Protein AF-A0A7V4PPT9-F1 (afdb_monomer_lite)

pLDDT: mean 89.66, std 8.61, range [50.47, 98.12]

Sequence (224 aa):
EPVERHFTTVAKREGLPIGKPPEYDHSNYLHQVPGGMISNLAHQLRLVGMADKLPATLEECARVRAEWGYPIMVTPLSQYVGSQAAINVIVGERYKEVTDQTIQYALGLWGKEGGELMDPDIKDKILSRPRAREWAAWRPPNPSVQEVRRKYGGAGVSDEEVVLRAFAGEESVKAMFAAGPPREYLTAKRPLVWLLAELAKKKECTQIYVRKPGFSLTLEKRNS

Radius of gyration: 26.79 Å; chains: 1; bounding box: 53×36×76 Å

Foldseek 3Di:
DVVLQQVVVVCVVVVHDDDDPDDDDPCCVQLVQDPVRLVVLCVVCVVVVNNVCSVQLSNLLSVLCVQQLNDDCDPPVVVQSSVQSSVCSVVVHRLPDHDPVRLCQLLQVVHVVSNVSHNPVVSCSSCVDPSSVVSNPDDDDDDDPVVLCVVQHDVPRDPVSSVCCVPVNPVVSVVVVVVPDDDDDPPPVNVPVVVVVVVVPPPPDQWDWDDDVVDIDIDGHDDD

Structure (mmCIF, N/CA/C/O backbone):
data_AF-A0A7V4PPT9-F1
#
_entry.id   AF-A0A7V4PPT9-F1
#
loop_
_atom_site.group_PDB
_atom_site.id
_atom_site.type_symbol
_atom_site.label_atom_id
_atom_site.label_alt_id
_atom_site.label_comp_id
_atom_site.label_asym_id
_atom_site.label_entity_id
_atom_site.label_seq_id
_atom_site.pdbx_PDB_ins_code
_atom_site.Cartn_x
_atom_site.Cartn_y
_atom_site.Cartn_z
_atom_site.occupancy
_atom_site.B_iso_or_equiv
_atom_site.auth_seq_id
_atom_site.auth_comp_id
_atom_site.auth_asym_id
_atom_site.auth_atom_id
_atom_site.pdbx_PDB_model_num
ATOM 1 N N . GLU A 1 1 ? 8.628 14.921 -29.293 1.00 63.09 1 GLU A N 1
ATOM 2 C CA . GLU A 1 1 ? 8.658 13.926 -30.394 1.00 63.09 1 GLU A CA 1
ATOM 3 C C . GLU A 1 1 ? 9.764 12.858 -30.312 1.00 63.09 1 GLU A C 1
ATOM 5 O O . GLU A 1 1 ? 9.420 11.683 -30.419 1.00 63.09 1 GLU A O 1
ATOM 10 N N . PRO A 1 2 ? 11.069 13.156 -30.111 1.00 78.00 2 PRO A N 1
ATOM 11 C CA . PRO A 1 2 ? 12.105 12.107 -30.168 1.00 78.00 2 PRO A CA 1
ATOM 12 C C . PRO A 1 2 ? 12.021 11.078 -29.026 1.00 78.00 2 PRO A C 1
ATOM 14 O O . PRO A 1 2 ? 12.268 9.891 -29.234 1.00 78.00 2 PRO A O 1
ATOM 17 N N . VAL A 1 3 ? 11.647 11.533 -27.825 1.00 84.44 3 VAL A N 1
ATOM 18 C CA . VAL A 1 3 ? 11.526 10.704 -26.612 1.00 84.44 3 VAL A CA 1
ATOM 19 C C . VAL A 1 3 ? 10.297 9.795 -26.678 1.00 84.44 3 VAL A C 1
ATOM 21 O O . VAL A 1 3 ? 10.394 8.597 -26.436 1.00 84.44 3 VAL A O 1
ATOM 24 N N . GLU A 1 4 ? 9.152 10.337 -27.090 1.00 86.62 4 GLU A N 1
ATOM 25 C CA . GLU A 1 4 ? 7.912 9.574 -27.295 1.00 86.62 4 GLU A CA 1
ATOM 26 C C . GLU A 1 4 ? 8.095 8.464 -28.339 1.00 86.62 4 GLU A C 1
ATOM 28 O O . GLU A 1 4 ? 7.749 7.307 -28.094 1.00 86.62 4 GLU A O 1
ATOM 33 N N . ARG A 1 5 ? 8.719 8.787 -29.482 1.00 85.44 5 ARG A N 1
ATOM 34 C CA . ARG A 1 5 ? 9.035 7.802 -30.525 1.00 85.44 5 ARG A CA 1
ATOM 35 C C . ARG A 1 5 ? 9.942 6.691 -29.995 1.00 85.44 5 ARG A C 1
ATOM 37 O O . ARG A 1 5 ? 9.730 5.521 -30.320 1.00 85.44 5 ARG A O 1
ATOM 44 N N . HIS A 1 6 ? 10.939 7.047 -29.184 1.00 84.62 6 HIS A N 1
ATOM 45 C CA . HIS A 1 6 ? 11.834 6.086 -28.547 1.00 84.62 6 HIS A CA 1
ATOM 46 C C . HIS A 1 6 ? 11.060 5.110 -27.650 1.00 84.62 6 HIS A C 1
ATOM 48 O O . HIS A 1 6 ? 11.085 3.908 -27.917 1.00 84.62 6 HIS A O 1
ATOM 54 N N . PHE A 1 7 ? 10.314 5.605 -26.658 1.00 87.19 7 PHE A N 1
ATOM 55 C CA . PHE A 1 7 ? 9.589 4.742 -25.718 1.00 87.19 7 PHE A CA 1
ATOM 56 C C . PHE A 1 7 ? 8.458 3.948 -26.378 1.00 87.19 7 PHE A C 1
ATOM 58 O O . PHE A 1 7 ? 8.267 2.783 -26.046 1.00 87.19 7 PHE A O 1
ATOM 65 N N . THR A 1 8 ?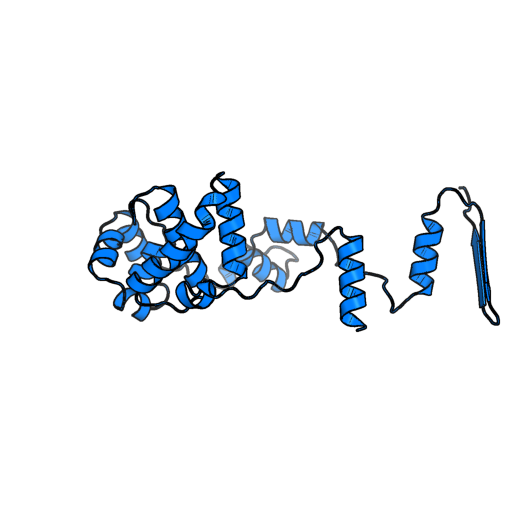 7.780 4.508 -27.384 1.00 89.06 8 THR A N 1
ATOM 66 C CA . THR A 1 8 ? 6.786 3.770 -28.184 1.00 89.06 8 THR A CA 1
ATOM 67 C C . THR A 1 8 ? 7.421 2.589 -28.918 1.00 89.06 8 THR A C 1
ATOM 69 O O . THR A 1 8 ? 6.837 1.509 -28.995 1.00 89.06 8 THR A O 1
ATOM 72 N N . THR A 1 9 ? 8.631 2.772 -29.455 1.00 86.06 9 THR A N 1
ATOM 73 C CA . THR A 1 9 ? 9.373 1.697 -30.132 1.00 86.06 9 THR A CA 1
ATOM 74 C C . THR A 1 9 ? 9.775 0.602 -29.146 1.00 86.06 9 THR A C 1
ATOM 76 O O . THR A 1 9 ? 9.623 -0.579 -29.453 1.00 86.06 9 THR A O 1
ATOM 79 N N . VAL A 1 10 ? 10.254 0.988 -27.958 1.00 87.50 10 VAL A N 1
ATOM 80 C CA . VAL A 1 10 ? 10.603 0.051 -26.880 1.00 87.50 10 VAL A CA 1
ATOM 81 C C . VAL A 1 10 ? 9.374 -0.746 -26.438 1.00 87.50 10 VAL A C 1
ATOM 83 O O . VAL A 1 10 ? 9.422 -1.971 -26.442 1.00 87.50 10 VAL A O 1
ATOM 86 N N . ALA A 1 11 ? 8.254 -0.076 -26.154 1.00 89.94 11 ALA A N 1
ATOM 87 C CA . ALA A 1 11 ? 7.027 -0.729 -25.705 1.00 89.94 11 ALA A CA 1
ATOM 88 C C . ALA A 1 11 ? 6.505 -1.754 -26.724 1.00 89.94 11 ALA A C 1
ATOM 90 O O . ALA A 1 11 ? 6.239 -2.895 -26.360 1.00 89.94 11 ALA A O 1
ATOM 91 N N . LYS A 1 12 ? 6.455 -1.397 -28.017 1.00 89.50 12 LYS A N 1
ATOM 92 C CA . LYS A 1 12 ? 6.051 -2.333 -29.084 1.00 89.50 12 LYS A CA 1
ATOM 93 C C . LYS A 1 12 ? 6.965 -3.553 -29.170 1.00 89.50 12 LYS A C 1
ATOM 95 O O . LYS A 1 12 ? 6.480 -4.661 -29.366 1.00 89.50 12 LYS A O 1
ATOM 100 N N . ARG A 1 13 ? 8.278 -3.350 -29.041 1.00 85.12 13 ARG A N 1
ATOM 101 C CA . ARG A 1 13 ? 9.270 -4.429 -29.120 1.00 85.12 13 ARG A CA 1
ATOM 102 C C . ARG A 1 13 ? 9.143 -5.415 -27.962 1.00 85.12 13 ARG A C 1
ATOM 104 O O . ARG A 1 13 ? 9.308 -6.609 -28.176 1.00 85.12 13 ARG A O 1
ATOM 111 N N . GLU A 1 14 ? 8.854 -4.912 -26.770 1.00 87.88 14 GLU A N 1
ATOM 112 C CA . GLU A 1 14 ? 8.705 -5.723 -25.559 1.00 87.88 14 GLU A CA 1
ATOM 113 C C . GLU A 1 14 ? 7.267 -6.239 -25.357 1.00 87.88 14 GLU A C 1
ATOM 115 O O . GLU A 1 14 ? 6.981 -6.874 -24.348 1.00 87.88 14 GLU A O 1
ATOM 120 N N . GLY A 1 15 ? 6.346 -5.970 -26.293 1.00 89.69 15 GLY A N 1
ATOM 121 C CA . GLY A 1 15 ? 4.938 -6.365 -26.165 1.00 89.69 15 GLY A CA 1
ATOM 122 C C . GLY A 1 15 ? 4.199 -5.659 -25.020 1.00 89.69 15 GLY A C 1
ATOM 123 O O . GLY A 1 15 ? 3.195 -6.168 -24.528 1.00 89.69 15 GLY A O 1
ATOM 124 N N . LEU A 1 16 ? 4.693 -4.500 -24.580 1.00 89.56 16 LEU A N 1
ATOM 125 C CA . LEU A 1 16 ? 4.108 -3.710 -23.501 1.00 89.56 16 LEU A CA 1
ATOM 126 C C . LEU A 1 16 ? 2.943 -2.846 -24.011 1.00 89.56 16 LEU A C 1
ATOM 128 O O . LEU A 1 16 ? 2.953 -2.405 -25.168 1.00 89.56 16 LEU A O 1
ATOM 132 N N . PRO A 1 17 ? 1.947 -2.552 -23.156 1.00 87.44 17 PRO A N 1
ATOM 133 C CA . PRO A 1 17 ? 0.840 -1.683 -23.529 1.00 87.44 17 PRO A CA 1
ATOM 134 C C . PRO A 1 17 ? 1.332 -0.269 -23.861 1.00 87.44 17 PRO A C 1
ATOM 136 O O . PRO A 1 17 ? 2.195 0.291 -23.184 1.00 87.44 17 PRO A O 1
ATOM 139 N N . ILE A 1 18 ? 0.742 0.334 -24.894 1.00 89.50 18 ILE A N 1
ATOM 140 C CA . ILE A 1 18 ? 0.940 1.754 -25.197 1.00 89.50 18 ILE A CA 1
ATOM 141 C C . ILE A 1 18 ? 0.048 2.567 -24.267 1.00 89.50 18 ILE A C 1
ATOM 143 O O . ILE A 1 18 ? -1.161 2.331 -24.208 1.00 89.50 18 ILE A O 1
ATOM 147 N N . GLY A 1 19 ? 0.654 3.516 -23.550 1.00 82.19 19 GLY A N 1
ATOM 148 C CA . GLY A 1 19 ? -0.067 4.416 -22.658 1.00 82.19 19 GLY A CA 1
ATOM 149 C C . GLY A 1 19 ? -1.178 5.146 -23.408 1.00 82.19 19 GLY A C 1
ATOM 150 O O . GLY A 1 19 ? -0.942 5.741 -24.459 1.00 82.19 19 GLY A O 1
ATOM 151 N N . LYS A 1 20 ? -2.392 5.086 -22.864 1.00 82.62 20 LYS A N 1
ATOM 152 C CA . LYS A 1 20 ? -3.533 5.878 -23.319 1.00 82.62 20 LYS A CA 1
ATOM 153 C C . LYS A 1 20 ? -3.859 6.885 -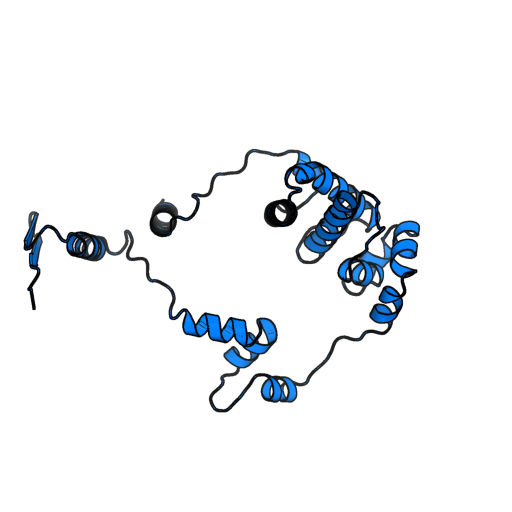22.221 1.00 82.62 20 LYS A C 1
A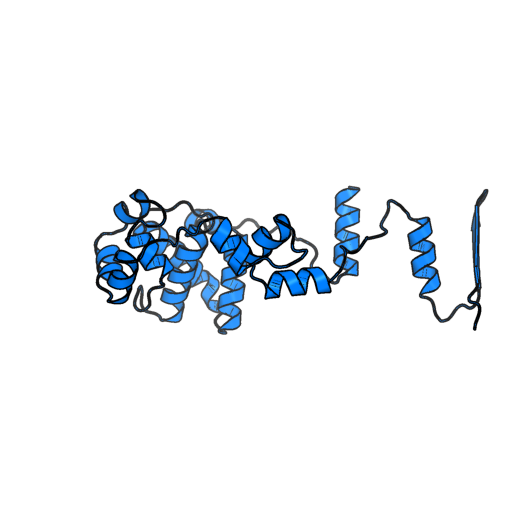TOM 155 O O . LYS A 1 20 ? -3.907 6.470 -21.061 1.00 82.62 20 LYS A O 1
ATOM 160 N N . PRO A 1 21 ? -4.064 8.172 -22.547 1.00 80.69 21 PRO A N 1
ATOM 161 C CA . PRO A 1 21 ? -4.603 9.114 -21.581 1.00 80.69 21 PRO A CA 1
ATOM 162 C C . PRO A 1 21 ? -5.916 8.555 -21.016 1.00 80.69 21 PRO A C 1
ATOM 164 O O . PRO A 1 21 ? -6.761 8.129 -21.809 1.00 80.69 21 PRO A O 1
ATOM 167 N N . PRO A 1 22 ? -6.080 8.487 -19.686 1.00 79.50 22 PRO A N 1
ATOM 168 C CA . PRO A 1 22 ? -7.360 8.112 -19.108 1.00 79.50 22 PRO A CA 1
ATOM 169 C C . PRO A 1 22 ? -8.408 9.174 -19.456 1.00 79.50 22 PRO A C 1
ATOM 171 O O . PRO A 1 22 ? -8.081 10.356 -19.597 1.00 79.50 22 PRO A O 1
ATOM 174 N N . GLU A 1 23 ? -9.663 8.753 -19.593 1.00 86.00 23 GLU A N 1
ATOM 175 C CA . GLU A 1 23 ? -10.777 9.696 -19.681 1.00 86.00 23 GLU A CA 1
ATOM 176 C C . GLU A 1 23 ? -10.912 10.475 -18.368 1.00 86.00 23 GLU A C 1
ATOM 178 O O . GLU A 1 23 ? -10.488 10.018 -17.302 1.00 86.00 23 GLU A O 1
ATOM 183 N N . TYR A 1 24 ? -11.477 11.680 -18.452 1.00 86.31 24 TYR A N 1
ATOM 184 C CA . TYR A 1 24 ? -11.773 12.457 -17.257 1.00 86.31 24 TYR A CA 1
ATOM 185 C C . TYR A 1 24 ? -12.797 11.710 -16.404 1.00 86.31 24 TYR A C 1
ATOM 187 O O . TYR A 1 24 ? -13.884 11.380 -16.873 1.00 86.31 24 TYR A O 1
ATOM 195 N N . ASP A 1 25 ? -12.452 11.498 -15.139 1.00 84.50 25 ASP A N 1
ATOM 196 C CA . ASP A 1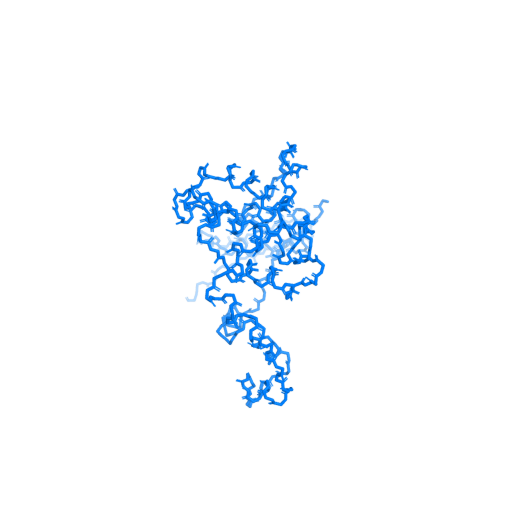 25 ? -13.311 10.828 -14.177 1.00 84.50 25 ASP A CA 1
ATOM 197 C C . ASP A 1 25 ? -13.519 11.722 -12.950 1.00 84.50 25 ASP A C 1
ATOM 199 O O . ASP A 1 25 ? -12.590 11.996 -12.180 1.00 84.50 25 ASP A O 1
ATOM 203 N N . HIS A 1 26 ? -14.761 12.183 -12.793 1.00 87.50 26 HIS A N 1
ATOM 204 C CA . HIS A 1 26 ? -15.195 13.036 -11.692 1.00 87.50 26 HIS A CA 1
ATOM 205 C C . HIS A 1 26 ? -15.159 12.311 -10.337 1.00 87.50 26 HIS A C 1
ATOM 207 O O . HIS A 1 26 ? -14.967 12.966 -9.308 1.00 87.50 26 HIS A O 1
ATOM 213 N N . SER A 1 27 ? -15.303 10.978 -10.287 1.00 84.56 27 SER A N 1
ATOM 214 C CA . SER A 1 27 ? -15.319 10.264 -9.002 1.00 84.56 27 SER A CA 1
ATOM 215 C C . SER A 1 27 ? -13.998 10.393 -8.248 1.00 84.56 27 SER A C 1
ATOM 217 O O . SER A 1 27 ? -13.996 10.329 -7.017 1.00 84.56 27 SER A O 1
ATOM 219 N N . ASN A 1 28 ? -12.900 10.697 -8.949 1.00 87.19 28 ASN A N 1
ATOM 220 C CA . ASN A 1 28 ? -11.599 10.975 -8.343 1.00 87.19 28 ASN A CA 1
ATOM 221 C C . ASN A 1 28 ? -11.648 12.078 -7.279 1.00 87.19 28 ASN A C 1
ATOM 223 O O . ASN A 1 28 ? -10.921 11.995 -6.290 1.00 87.19 28 ASN A O 1
ATOM 227 N N . TYR A 1 29 ? -12.517 13.083 -7.428 1.00 87.00 29 TYR A N 1
ATOM 228 C CA . TYR A 1 29 ? -12.668 14.149 -6.430 1.00 87.00 29 TYR A CA 1
ATOM 229 C C . TYR A 1 29 ? -13.434 13.699 -5.183 1.00 87.00 29 TYR A C 1
ATOM 231 O O . TYR A 1 29 ? -13.266 14.296 -4.119 1.00 87.00 29 TYR A O 1
ATOM 239 N N . LEU A 1 30 ? -14.230 12.634 -5.303 1.00 85.44 30 LEU A N 1
ATOM 240 C CA . LEU A 1 30 ? -15.008 12.057 -4.211 1.00 85.44 30 LEU A CA 1
ATOM 241 C C . LEU A 1 30 ? -14.142 11.118 -3.366 1.00 85.44 30 LEU A C 1
ATOM 243 O O . LEU A 1 30 ? -13.991 11.326 -2.165 1.00 85.44 30 LEU A O 1
ATOM 247 N N . HIS A 1 31 ? -13.538 10.103 -3.991 1.00 86.81 31 HIS A N 1
ATOM 248 C CA . HIS A 1 31 ? -12.777 9.083 -3.263 1.00 86.81 31 HIS A CA 1
ATOM 249 C C . HIS A 1 31 ? -11.301 9.452 -3.050 1.00 86.81 31 HIS A C 1
ATOM 251 O O . HIS A 1 31 ? -10.668 8.924 -2.138 1.00 86.81 31 HIS A O 1
ATOM 257 N N . GLN A 1 32 ? -10.741 10.358 -3.864 1.00 90.62 32 GLN A N 1
ATOM 258 C CA . GLN A 1 32 ? -9.345 10.824 -3.781 1.00 90.62 32 GLN A CA 1
ATOM 259 C C . GLN A 1 32 ? -8.314 9.685 -3.784 1.00 90.62 32 GLN A C 1
ATOM 261 O O . GLN A 1 32 ? -7.262 9.763 -3.156 1.00 90.62 32 GLN A O 1
ATOM 266 N N . VAL A 1 33 ? -8.616 8.608 -4.509 1.00 91.44 33 VAL A N 1
ATOM 267 C CA . VAL A 1 33 ? -7.743 7.432 -4.629 1.00 91.44 33 VAL A CA 1
ATOM 268 C C . VAL A 1 33 ? -6.765 7.698 -5.774 1.00 91.44 33 VAL A C 1
ATOM 270 O O . VAL A 1 33 ? -7.217 7.940 -6.892 1.00 91.44 33 VAL A O 1
ATOM 273 N N . PRO A 1 34 ? -5.440 7.646 -5.552 1.00 90.94 34 PRO A N 1
ATOM 274 C CA . PRO A 1 34 ? -4.467 7.849 -6.622 1.00 90.94 34 PRO A CA 1
ATOM 275 C C . PRO A 1 34 ? -4.608 6.799 -7.730 1.00 90.94 34 PRO A C 1
ATOM 277 O O . PRO A 1 34 ? -4.783 5.617 -7.442 1.00 90.94 34 PRO A O 1
ATOM 280 N N . GLY A 1 35 ? -4.431 7.182 -8.998 1.00 86.31 35 GLY A N 1
ATOM 281 C CA . GLY A 1 35 ? -4.619 6.263 -10.136 1.00 86.31 35 GLY A CA 1
ATOM 282 C C . GLY A 1 35 ? -3.771 4.980 -10.074 1.00 86.31 35 GLY A C 1
ATOM 283 O O . GLY A 1 35 ? -4.246 3.894 -10.417 1.00 86.31 35 GLY A O 1
ATOM 284 N N . GLY A 1 36 ? -2.540 5.069 -9.556 1.00 84.44 36 GLY A N 1
ATOM 285 C CA . GLY A 1 36 ? -1.694 3.890 -9.320 1.00 84.44 36 GLY A CA 1
ATOM 286 C C . GLY A 1 36 ? -2.291 2.921 -8.292 1.00 84.44 36 GLY A C 1
ATOM 287 O O . GLY A 1 36 ? -2.208 1.706 -8.454 1.00 84.44 36 GLY A O 1
ATOM 288 N N . MET A 1 37 ? -2.969 3.448 -7.273 1.00 89.56 37 MET A N 1
ATOM 289 C CA . MET A 1 37 ? -3.669 2.647 -6.276 1.00 89.56 37 MET A CA 1
ATOM 290 C C . MET A 1 37 ? -4.963 2.038 -6.829 1.00 89.56 37 MET A C 1
ATOM 292 O O . MET A 1 37 ? -5.230 0.877 -6.534 1.00 89.56 37 MET A O 1
ATOM 296 N N . ILE A 1 38 ? -5.726 2.757 -7.663 1.00 90.94 38 ILE A N 1
ATOM 297 C CA . ILE A 1 38 ? -6.911 2.196 -8.345 1.00 90.94 38 ILE A CA 1
ATOM 298 C C . ILE A 1 38 ? -6.507 0.965 -9.162 1.00 90.94 38 ILE A C 1
ATOM 300 O O . ILE A 1 38 ? -7.142 -0.084 -9.073 1.00 90.94 38 ILE A O 1
ATOM 304 N N . SER A 1 39 ? -5.406 1.073 -9.910 1.00 88.44 39 SER A N 1
ATOM 305 C CA . SER A 1 39 ? -4.875 -0.036 -10.710 1.00 88.44 39 SER A CA 1
ATOM 306 C C . SER A 1 39 ? -4.468 -1.229 -9.835 1.00 88.44 39 SER A C 1
ATOM 308 O O . SER A 1 39 ? -4.746 -2.372 -10.197 1.00 88.44 39 SER A O 1
ATOM 310 N N . ASN A 1 40 ? -3.864 -0.973 -8.667 1.00 86.81 40 ASN A N 1
ATOM 311 C CA . ASN A 1 40 ? -3.509 -2.019 -7.706 1.00 86.81 40 ASN A CA 1
ATOM 312 C C . ASN A 1 40 ? -4.752 -2.710 -7.118 1.00 86.81 40 ASN A C 1
ATOM 314 O O . ASN A 1 40 ? -4.835 -3.935 -7.141 1.00 86.81 40 ASN A O 1
ATOM 318 N N . LEU A 1 41 ? -5.755 -1.944 -6.675 1.00 90.75 41 LEU A N 1
ATOM 319 C CA . LEU A 1 41 ? -7.022 -2.486 -6.170 1.00 90.75 41 LEU A CA 1
ATOM 320 C C . LEU A 1 41 ? -7.744 -3.318 -7.235 1.00 90.75 41 LEU A C 1
ATOM 322 O O . LEU A 1 41 ? -8.190 -4.430 -6.962 1.00 90.75 41 LEU A O 1
ATOM 326 N N . ALA A 1 42 ? -7.807 -2.820 -8.472 1.00 92.00 42 ALA A N 1
ATOM 327 C CA . ALA A 1 42 ? -8.403 -3.539 -9.594 1.00 92.00 42 ALA A CA 1
ATOM 328 C C . ALA A 1 42 ? -7.669 -4.854 -9.901 1.00 92.00 42 ALA A C 1
ATOM 330 O O . ALA A 1 42 ? -8.286 -5.832 -10.331 1.00 92.00 42 ALA A O 1
ATOM 331 N N . HIS A 1 43 ? -6.349 -4.892 -9.707 1.00 89.88 43 HIS A N 1
ATOM 332 C CA . HIS A 1 43 ? -5.572 -6.120 -9.820 1.00 89.88 43 HIS A CA 1
ATOM 333 C C . HIS A 1 43 ? -5.886 -7.090 -8.672 1.00 89.88 43 HIS A C 1
ATOM 335 O O . HIS A 1 43 ? -6.236 -8.238 -8.938 1.00 89.88 43 HIS A O 1
ATOM 341 N N . GLN A 1 44 ? -5.850 -6.624 -7.421 1.00 87.25 44 GLN A N 1
ATOM 342 C CA . GLN A 1 44 ? -6.137 -7.432 -6.228 1.00 87.25 44 GLN A CA 1
ATOM 343 C C . GLN A 1 44 ? -7.543 -8.048 -6.261 1.00 87.25 44 GLN A C 1
ATOM 345 O O . GLN A 1 44 ? -7.692 -9.252 -6.065 1.00 87.25 44 GLN A O 1
ATOM 350 N N . LEU A 1 45 ? -8.566 -7.256 -6.591 1.00 93.12 45 LEU A N 1
ATOM 351 C CA . LEU A 1 45 ? -9.948 -7.727 -6.722 1.00 93.12 45 LEU A CA 1
ATOM 352 C C . LEU A 1 45 ? -10.097 -8.789 -7.816 1.00 93.12 45 LEU A C 1
ATOM 354 O O . LEU A 1 45 ? -10.836 -9.757 -7.655 1.00 93.12 45 LEU A O 1
ATOM 358 N N . ARG A 1 46 ? -9.361 -8.652 -8.922 1.00 94.06 46 ARG A N 1
ATOM 359 C CA . ARG A 1 46 ? -9.366 -9.641 -10.005 1.00 94.06 46 ARG A CA 1
ATOM 360 C C . ARG A 1 46 ? -8.742 -10.967 -9.585 1.00 94.06 46 ARG A C 1
ATOM 362 O O . ARG A 1 46 ? -9.260 -12.005 -9.982 1.00 94.06 46 ARG A O 1
ATOM 369 N N . LEU A 1 47 ? -7.674 -10.942 -8.783 1.00 90.94 47 LEU A N 1
ATOM 370 C CA . LEU A 1 47 ? -7.033 -12.160 -8.268 1.00 90.94 47 LEU A CA 1
ATOM 371 C C . LEU A 1 47 ? -7.989 -13.006 -7.417 1.00 90.94 47 LEU A C 1
ATOM 373 O O . LEU A 1 47 ? -7.878 -14.227 -7.422 1.00 90.94 47 LEU A O 1
ATOM 377 N N . VAL A 1 48 ? -8.944 -12.370 -6.734 1.00 91.38 48 VAL A N 1
ATOM 378 C CA . VAL A 1 48 ? -9.968 -13.049 -5.920 1.00 91.38 48 VAL A CA 1
ATOM 379 C C . VAL A 1 48 ? -11.313 -13.208 -6.641 1.00 91.38 48 VAL A C 1
ATOM 381 O O . VAL A 1 48 ? -12.311 -13.548 -6.016 1.00 91.38 48 VAL A O 1
ATOM 384 N N . GLY A 1 49 ? -11.363 -12.960 -7.955 1.00 93.94 49 GLY A N 1
ATOM 385 C CA . GLY A 1 49 ? -12.574 -13.141 -8.763 1.00 93.94 49 GLY A CA 1
ATOM 386 C C . GLY A 1 49 ? -13.683 -12.108 -8.523 1.00 93.94 49 GLY A C 1
ATOM 387 O O . GLY A 1 49 ? -14.815 -12.347 -8.922 1.00 93.94 49 GLY A O 1
ATOM 388 N N . MET A 1 50 ? -13.373 -10.963 -7.907 1.00 95.56 50 MET A N 1
ATOM 389 C CA . MET A 1 50 ? -14.326 -9.903 -7.537 1.00 95.56 50 MET A CA 1
ATOM 390 C C . MET A 1 50 ? -14.065 -8.587 -8.282 1.00 95.56 50 MET A C 1
ATOM 392 O O . MET A 1 50 ? -14.173 -7.495 -7.722 1.00 95.56 50 MET A O 1
ATOM 396 N N . ALA A 1 51 ? -13.670 -8.663 -9.553 1.00 94.94 51 ALA A N 1
ATOM 397 C CA . ALA A 1 51 ? -13.336 -7.479 -10.352 1.00 94.94 51 ALA A CA 1
ATOM 398 C C . ALA A 1 51 ? -14.507 -6.477 -10.478 1.00 94.94 51 ALA A C 1
ATOM 400 O O . ALA A 1 51 ? -14.278 -5.274 -10.600 1.00 94.94 51 ALA A O 1
ATOM 401 N N . ASP A 1 52 ? -15.748 -6.960 -10.400 1.00 96.50 52 ASP A N 1
ATOM 402 C CA . ASP A 1 52 ? -16.989 -6.178 -10.403 1.00 96.50 52 ASP A CA 1
ATOM 403 C C . ASP A 1 52 ? -17.166 -5.300 -9.150 1.00 96.50 52 ASP A C 1
ATOM 405 O O . ASP A 1 52 ? -17.938 -4.343 -9.167 1.00 96.50 52 ASP A O 1
ATOM 409 N N . LYS A 1 53 ? -16.421 -5.574 -8.070 1.00 96.19 53 LYS A N 1
ATOM 410 C CA . LYS A 1 53 ? -16.497 -4.836 -6.799 1.00 96.19 53 LYS A CA 1
ATOM 411 C C . LYS A 1 53 ? -15.641 -3.574 -6.753 1.00 96.19 53 LYS A C 1
ATOM 413 O O . LYS A 1 53 ? -15.631 -2.895 -5.723 1.00 96.19 53 LYS A O 1
ATOM 418 N N . LEU A 1 54 ? -14.930 -3.231 -7.830 1.00 95.62 54 LEU A N 1
ATOM 419 C CA . LEU A 1 54 ? -14.078 -2.039 -7.855 1.00 95.62 54 LEU A CA 1
ATOM 420 C C . LEU A 1 54 ? -14.858 -0.743 -7.552 1.00 95.62 54 LEU A C 1
ATOM 422 O O . LEU A 1 54 ? -14.405 -0.010 -6.673 1.00 95.62 54 LEU A O 1
ATOM 426 N N . PRO A 1 55 ? -16.029 -0.464 -8.164 1.00 94.94 55 PRO A N 1
ATOM 427 C CA . PRO A 1 55 ? -16.786 0.753 -7.857 1.00 94.94 55 PRO A CA 1
ATOM 428 C C . PRO A 1 55 ? -17.191 0.838 -6.379 1.00 94.94 55 PRO A C 1
ATOM 430 O O . PRO A 1 55 ? -16.918 1.839 -5.720 1.00 94.94 55 PRO A O 1
ATOM 433 N N . ALA A 1 56 ? -17.731 -0.252 -5.822 1.00 96.50 56 ALA A N 1
ATOM 434 C CA . ALA A 1 56 ? -18.108 -0.323 -4.409 1.00 96.50 56 ALA A CA 1
ATOM 435 C C . ALA A 1 56 ? -16.900 -0.129 -3.475 1.00 96.50 56 ALA A C 1
ATOM 437 O O . ALA A 1 56 ? -17.004 0.534 -2.445 1.00 96.50 56 ALA A O 1
ATOM 438 N N . THR A 1 57 ? -15.737 -0.665 -3.856 1.00 96.56 57 THR A N 1
ATOM 439 C CA . THR A 1 57 ? -14.479 -0.477 -3.121 1.00 96.56 57 THR A CA 1
ATOM 440 C C . THR A 1 57 ? -14.030 0.982 -3.126 1.00 96.56 57 THR A C 1
ATOM 442 O O . THR A 1 57 ? -13.575 1.472 -2.097 1.00 96.56 57 THR A O 1
ATOM 445 N N . LEU A 1 58 ? -14.164 1.705 -4.243 1.00 96.12 58 LEU A N 1
ATOM 446 C CA . LEU A 1 58 ? -13.793 3.125 -4.319 1.00 96.12 58 LEU A CA 1
ATOM 447 C C . LEU A 1 58 ? -14.715 4.010 -3.470 1.00 96.12 58 LEU A C 1
ATOM 449 O O . LEU A 1 58 ? -14.235 4.917 -2.790 1.00 96.12 58 LEU A O 1
ATOM 453 N N . GLU A 1 59 ? -16.017 3.726 -3.448 1.00 96.38 59 GLU A N 1
ATOM 454 C CA . GLU A 1 59 ? -16.938 4.407 -2.532 1.00 96.38 59 GLU A CA 1
ATOM 455 C C . GLU A 1 59 ? -16.603 4.116 -1.067 1.00 96.38 59 GLU A C 1
ATOM 457 O O . GLU A 1 59 ? -16.614 5.013 -0.223 1.00 96.38 59 GLU A O 1
ATOM 462 N N . GLU A 1 60 ? -16.271 2.862 -0.757 1.00 97.50 60 GLU A N 1
ATOM 463 C CA . GLU A 1 60 ? -15.859 2.477 0.587 1.00 97.50 60 GLU A CA 1
ATOM 464 C C . GLU A 1 60 ? -14.526 3.126 0.984 1.00 97.50 60 GLU A C 1
ATOM 466 O O . GLU A 1 60 ? -14.375 3.522 2.136 1.00 97.50 60 GLU A O 1
ATOM 471 N N . CYS A 1 61 ? -13.597 3.351 0.045 1.00 97.19 61 CYS A N 1
ATOM 472 C CA . CYS A 1 61 ? -12.382 4.130 0.309 1.00 97.19 61 CYS A CA 1
ATOM 473 C C . CYS A 1 61 ? -12.717 5.540 0.807 1.00 97.19 61 CYS A C 1
ATOM 475 O O . CYS A 1 61 ? -12.075 6.020 1.739 1.00 97.19 61 CYS A O 1
ATOM 477 N N . ALA A 1 62 ? -13.718 6.200 0.212 1.00 96.75 62 ALA A N 1
ATOM 478 C CA . ALA A 1 62 ? -14.138 7.536 0.634 1.00 96.75 62 ALA A CA 1
ATOM 479 C C . ALA A 1 62 ? -14.671 7.529 2.078 1.00 96.75 62 ALA A C 1
ATOM 481 O O . ALA A 1 62 ? -14.302 8.395 2.873 1.00 96.75 62 ALA A O 1
ATOM 482 N N . ARG A 1 63 ? -15.483 6.519 2.428 1.00 97.62 63 ARG A N 1
ATOM 483 C CA . ARG A 1 63 ? -16.032 6.331 3.782 1.00 97.62 63 ARG A CA 1
ATOM 484 C C . ARG A 1 63 ? -14.940 6.039 4.809 1.00 97.62 63 ARG A C 1
ATOM 486 O O . ARG A 1 63 ? -14.819 6.774 5.784 1.00 97.62 63 ARG A O 1
ATOM 493 N N . VAL A 1 64 ? -14.097 5.038 4.542 1.00 97.69 64 VAL A N 1
ATOM 494 C CA . VAL A 1 64 ? -12.967 4.665 5.411 1.00 97.69 64 VAL A CA 1
ATOM 495 C C . VAL A 1 64 ? -12.039 5.858 5.624 1.00 97.69 64 VAL A C 1
ATOM 497 O O . VAL A 1 64 ? -11.616 6.121 6.744 1.00 97.69 64 VAL A O 1
ATOM 500 N N . ARG A 1 65 ? -11.740 6.624 4.570 1.00 96.56 65 ARG A N 1
ATOM 501 C CA . ARG A 1 65 ? -10.901 7.819 4.680 1.00 96.56 65 ARG A CA 1
ATOM 502 C C . ARG A 1 65 ? -11.509 8.871 5.608 1.00 96.56 65 ARG A C 1
ATOM 504 O O . ARG A 1 65 ? -10.774 9.452 6.402 1.00 96.56 65 ARG A O 1
ATOM 511 N N . ALA A 1 66 ? -12.808 9.139 5.494 1.00 96.88 66 ALA A N 1
ATOM 512 C CA . ALA A 1 66 ? -13.485 10.099 6.362 1.00 96.88 66 ALA A CA 1
ATOM 513 C C . ALA A 1 66 ? -13.440 9.642 7.829 1.00 96.88 66 ALA A C 1
ATOM 515 O O . ALA A 1 66 ? -13.043 10.411 8.699 1.00 96.88 66 ALA A O 1
ATOM 516 N N . GL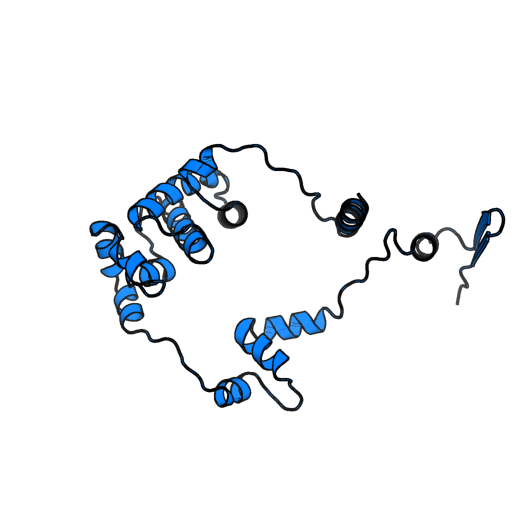U A 1 67 ? -13.736 8.366 8.080 1.00 97.69 67 GLU A N 1
ATOM 517 C CA . GLU A 1 67 ? -13.663 7.753 9.413 1.00 97.69 67 GLU A CA 1
ATOM 518 C C . GLU A 1 67 ? -12.243 7.731 9.978 1.00 97.69 67 GLU A C 1
ATOM 520 O O . GLU A 1 67 ? -12.052 7.702 11.184 1.00 97.69 67 GLU A O 1
ATOM 525 N N . TRP A 1 68 ? -11.221 7.761 9.129 1.00 97.00 68 TRP A N 1
ATOM 526 C CA . TRP A 1 68 ? -9.820 7.809 9.547 1.00 97.00 68 TRP A CA 1
ATOM 527 C C . TRP A 1 68 ? -9.298 9.232 9.768 1.00 97.00 68 TRP A C 1
ATOM 529 O O . TRP A 1 68 ? -8.092 9.409 9.944 1.00 97.00 68 TRP A O 1
ATOM 539 N N . GLY A 1 69 ? -10.170 10.243 9.742 1.00 95.50 69 GLY A N 1
ATOM 540 C CA . GLY A 1 69 ? -9.779 11.636 9.954 1.00 95.50 69 GLY A CA 1
ATOM 541 C C . GLY A 1 69 ? -9.125 12.279 8.730 1.00 95.50 69 GLY A C 1
ATOM 542 O O . GLY A 1 69 ? -8.282 13.160 8.869 1.00 95.50 69 GLY A O 1
ATOM 543 N N . TYR A 1 70 ? -9.491 11.836 7.524 1.00 95.12 70 TYR A N 1
ATOM 544 C CA . TYR A 1 70 ? -8.985 12.352 6.248 1.00 95.12 70 TYR A CA 1
ATOM 545 C C . TYR A 1 70 ? -7.455 12.303 6.086 1.00 95.12 70 TYR A C 1
ATOM 547 O O . TYR A 1 70 ? -6.840 13.329 5.769 1.00 95.12 70 TYR A O 1
ATOM 555 N N . PRO A 1 71 ? -6.814 11.121 6.193 1.00 94.50 71 PRO A N 1
ATOM 556 C CA . PRO A 1 71 ? -5.399 11.004 5.873 1.00 94.50 71 PRO A CA 1
ATOM 557 C C . PRO A 1 71 ? -5.109 11.493 4.449 1.00 94.50 71 PRO A C 1
ATOM 559 O O . PRO A 1 71 ? -5.938 11.387 3.529 1.00 94.50 71 PRO A O 1
ATOM 562 N N . ILE A 1 72 ? -3.892 12.008 4.260 1.00 92.81 72 ILE A N 1
ATOM 563 C CA . ILE A 1 72 ? -3.376 12.320 2.930 1.00 92.81 72 ILE A CA 1
ATOM 564 C C . ILE A 1 72 ? -3.321 11.030 2.103 1.00 92.81 72 ILE A C 1
ATOM 566 O O . ILE A 1 72 ? -2.743 10.024 2.515 1.00 92.81 72 ILE A O 1
ATOM 570 N N . MET A 1 73 ? -3.936 11.044 0.921 1.00 93.56 73 MET A N 1
ATOM 571 C CA . MET A 1 73 ? -4.058 9.855 0.073 1.00 93.56 73 MET A CA 1
ATOM 572 C C . MET A 1 73 ? -2.797 9.646 -0.768 1.00 93.56 73 MET A C 1
ATOM 574 O O . MET A 1 73 ? -2.810 9.724 -1.991 1.00 93.56 73 MET A O 1
ATOM 578 N N . VAL A 1 74 ? -1.688 9.368 -0.088 1.00 92.50 74 VAL A N 1
ATOM 579 C CA . VAL A 1 74 ? -0.381 9.031 -0.667 1.00 92.50 74 VAL A CA 1
ATOM 580 C C . VAL A 1 74 ? 0.149 7.751 -0.020 1.00 92.50 74 VAL A C 1
ATOM 582 O O . VAL A 1 74 ? -0.333 7.323 1.027 1.00 92.50 74 VAL A O 1
ATOM 585 N N . THR A 1 75 ? 1.082 7.057 -0.666 1.00 90.88 75 THR A N 1
ATOM 586 C CA . THR A 1 75 ? 1.732 5.867 -0.096 1.00 90.88 75 THR A CA 1
ATOM 587 C C . THR A 1 75 ? 2.492 6.241 1.189 1.00 90.88 75 THR A C 1
ATOM 589 O O . THR A 1 75 ? 3.223 7.231 1.170 1.00 90.88 75 THR A O 1
ATOM 592 N N . PRO A 1 76 ? 2.356 5.472 2.289 1.00 91.88 76 PRO A N 1
ATOM 593 C CA . PRO A 1 76 ? 1.659 4.183 2.382 1.00 91.88 76 PRO A CA 1
ATOM 594 C C . PRO A 1 76 ? 0.162 4.271 2.729 1.00 91.88 76 PRO A C 1
ATOM 596 O O . PRO A 1 76 ? -0.568 3.322 2.455 1.00 91.88 76 PRO A O 1
ATOM 599 N N . LEU A 1 77 ? -0.316 5.396 3.270 1.00 94.06 77 LEU A N 1
ATOM 600 C CA . LEU A 1 77 ? -1.671 5.547 3.828 1.00 94.06 77 LEU A CA 1
ATOM 601 C C . LEU A 1 77 ? -2.789 5.227 2.832 1.00 94.06 77 LEU A C 1
ATOM 603 O O . LEU A 1 77 ? -3.762 4.564 3.185 1.00 94.06 77 LEU A O 1
ATOM 607 N N . SER A 1 78 ? -2.621 5.636 1.574 1.00 94.56 78 SER A N 1
ATOM 608 C CA . SER A 1 78 ? -3.560 5.309 0.498 1.00 94.56 78 SER A CA 1
ATOM 609 C C . SER A 1 78 ? -3.785 3.791 0.388 1.00 94.56 78 SER A C 1
ATOM 611 O O . SER A 1 78 ? -4.927 3.337 0.391 1.00 94.56 78 SER A O 1
ATOM 613 N N . GLN A 1 79 ? -2.719 2.983 0.425 1.00 93.81 79 GLN A N 1
ATOM 614 C CA . GLN A 1 79 ? -2.828 1.521 0.374 1.00 93.81 79 GLN A CA 1
ATOM 615 C C . GLN A 1 79 ? -3.542 0.949 1.600 1.00 93.81 79 GLN A C 1
ATOM 617 O O . GLN A 1 79 ? -4.267 -0.034 1.464 1.00 93.81 79 GLN A O 1
ATOM 622 N N . TYR A 1 80 ? -3.375 1.552 2.779 1.00 95.31 80 TYR A N 1
ATOM 623 C CA . TYR A 1 80 ? -4.033 1.092 4.006 1.00 95.31 80 TYR A CA 1
ATOM 624 C C . TYR A 1 80 ? -5.543 1.309 3.923 1.00 95.31 80 TYR A C 1
ATOM 626 O O . TYR A 1 80 ? -6.307 0.363 4.120 1.00 95.31 80 TYR A O 1
ATOM 634 N N . VAL A 1 81 ? -5.957 2.520 3.533 1.00 96.31 81 VAL A N 1
ATOM 635 C CA . VAL A 1 81 ? -7.368 2.871 3.320 1.00 96.31 81 VAL A CA 1
ATOM 636 C C . VAL A 1 81 ? -8.000 1.939 2.289 1.00 96.31 81 VAL A C 1
ATOM 638 O O . VAL A 1 81 ? -9.048 1.357 2.555 1.00 96.31 81 VAL A O 1
ATOM 641 N N . GLY A 1 82 ? -7.361 1.741 1.130 1.00 95.19 82 GLY A N 1
ATOM 642 C CA . GLY A 1 82 ? -7.953 0.893 0.093 1.00 95.19 82 GLY A CA 1
ATOM 643 C C . GLY A 1 82 ? -7.965 -0.582 0.417 1.00 95.19 82 GLY A C 1
ATOM 644 O O . GLY A 1 82 ? -8.932 -1.251 0.075 1.00 95.19 82 GLY A O 1
ATOM 645 N N . SER A 1 83 ? -6.932 -1.094 1.087 1.00 94.38 83 SER A N 1
ATOM 646 C CA . SER A 1 83 ? -6.919 -2.498 1.506 1.00 94.38 83 SER A CA 1
ATOM 647 C C . SER A 1 83 ? -8.038 -2.757 2.511 1.00 94.38 83 SER A C 1
ATOM 649 O O . SER A 1 83 ? -8.779 -3.726 2.365 1.00 94.38 83 SER A O 1
ATOM 651 N N . GLN A 1 84 ? -8.219 -1.862 3.489 1.00 97.56 84 GLN A N 1
ATOM 652 C CA . GLN A 1 84 ? -9.310 -1.982 4.452 1.00 97.56 84 GLN A CA 1
ATOM 653 C C . GLN A 1 84 ? -10.685 -1.839 3.781 1.00 97.56 84 GLN A C 1
ATOM 655 O O . GLN A 1 84 ? -11.591 -2.612 4.086 1.00 97.56 84 GLN A O 1
ATOM 660 N N . ALA A 1 85 ? -10.836 -0.911 2.832 1.00 97.00 85 ALA A N 1
ATOM 661 C CA . ALA A 1 85 ? -12.068 -0.746 2.066 1.00 97.00 85 ALA A CA 1
ATOM 662 C C . ALA A 1 85 ? -12.403 -1.983 1.217 1.00 97.00 85 ALA A C 1
ATOM 664 O O . ALA A 1 85 ? -13.536 -2.461 1.235 1.00 97.00 85 ALA A O 1
ATOM 665 N N . ALA A 1 86 ? -11.412 -2.546 0.522 1.00 95.62 86 ALA A N 1
ATOM 666 C CA . ALA A 1 86 ? -11.580 -3.770 -0.252 1.00 95.62 86 ALA A CA 1
ATOM 667 C C . ALA A 1 86 ? -12.005 -4.934 0.650 1.00 95.62 86 ALA A C 1
ATOM 669 O O . ALA A 1 86 ? -12.954 -5.641 0.325 1.00 95.62 86 ALA A O 1
ATOM 670 N N . ILE A 1 87 ? -11.369 -5.094 1.816 1.00 96.12 87 ILE A N 1
ATOM 671 C CA . ILE A 1 87 ? -11.737 -6.119 2.802 1.00 96.12 87 ILE A CA 1
ATOM 672 C C . ILE A 1 87 ? -13.179 -5.931 3.279 1.00 96.12 87 ILE A C 1
ATOM 674 O O . ILE A 1 87 ? -13.938 -6.898 3.271 1.00 96.12 87 ILE A O 1
ATOM 678 N N . ASN A 1 88 ? -13.586 -4.708 3.631 1.00 97.75 88 ASN A N 1
ATOM 679 C CA . ASN A 1 88 ? -14.962 -4.415 4.045 1.00 97.75 88 ASN A CA 1
ATOM 680 C C . ASN A 1 88 ? -15.979 -4.857 2.976 1.00 97.75 88 ASN A C 1
ATOM 682 O O . ASN A 1 88 ? -16.990 -5.475 3.307 1.00 97.75 88 ASN A O 1
ATOM 686 N N . VAL A 1 89 ? -15.697 -4.578 1.697 1.00 96.88 89 VAL A N 1
ATOM 687 C CA . VAL A 1 89 ? -16.573 -4.935 0.568 1.00 96.88 89 VAL A CA 1
ATOM 688 C C . VAL A 1 89 ? -16.580 -6.439 0.289 1.00 96.88 89 VAL A C 1
ATOM 690 O O . VAL A 1 89 ? -17.650 -7.003 0.068 1.00 96.88 89 VAL A O 1
ATOM 693 N N . ILE A 1 90 ? -15.416 -7.093 0.311 1.00 94.38 90 ILE A N 1
ATOM 694 C CA . ILE A 1 90 ? -15.276 -8.539 0.072 1.00 94.38 90 ILE A CA 1
ATOM 695 C C . ILE A 1 90 ? -15.989 -9.336 1.169 1.00 94.38 90 ILE A C 1
ATOM 697 O O . ILE A 1 90 ? -16.713 -10.285 0.878 1.00 94.38 90 ILE A O 1
ATOM 701 N N . VAL A 1 91 ? -15.793 -8.943 2.429 1.00 96.06 91 VAL A N 1
ATOM 702 C CA . VAL A 1 91 ? -16.396 -9.600 3.596 1.00 96.06 91 VAL A CA 1
ATOM 703 C C . VAL A 1 91 ? -17.892 -9.283 3.711 1.00 96.06 91 VAL A C 1
ATOM 705 O O . VAL A 1 91 ? -18.644 -10.064 4.290 1.00 96.06 91 VAL A O 1
ATOM 708 N N . GLY A 1 92 ? -18.333 -8.149 3.159 1.00 96.19 92 GLY A N 1
ATOM 709 C CA . GLY A 1 92 ? -19.719 -7.682 3.232 1.00 96.19 92 GLY A CA 1
ATOM 710 C C . GLY A 1 92 ? -20.099 -7.075 4.586 1.00 96.19 92 GLY A C 1
ATOM 711 O O . GLY A 1 92 ? -21.266 -6.770 4.814 1.00 96.19 92 GLY A O 1
ATOM 712 N N . GLU A 1 93 ? -19.132 -6.884 5.485 1.00 97.50 93 GLU A N 1
ATOM 713 C CA . GLU A 1 93 ? -19.335 -6.326 6.820 1.00 97.50 93 GLU A CA 1
ATOM 714 C C . GLU A 1 93 ? -18.148 -5.429 7.198 1.00 97.50 93 GLU A C 1
ATOM 716 O O . GLU A 1 93 ? -16.993 -5.866 7.253 1.00 97.50 93 GLU A O 1
ATOM 721 N N . ARG A 1 94 ? -18.428 -4.148 7.461 1.00 98.00 94 ARG A N 1
ATOM 722 C CA . ARG A 1 94 ? -17.394 -3.126 7.673 1.00 98.00 94 ARG A CA 1
ATOM 723 C C . ARG A 1 94 ? -16.615 -3.386 8.957 1.00 98.00 94 ARG A C 1
ATOM 725 O O . ARG A 1 94 ? -17.200 -3.509 10.038 1.00 98.00 94 ARG A O 1
ATOM 732 N N . TYR A 1 95 ? -15.288 -3.417 8.852 1.00 97.94 95 TYR A N 1
ATOM 733 C CA . TYR A 1 95 ? -14.371 -3.675 9.962 1.00 97.94 95 TYR A CA 1
ATOM 734 C C . TYR A 1 95 ? -14.683 -4.976 10.709 1.00 97.94 95 TYR A C 1
ATOM 736 O O . TYR A 1 95 ? -14.477 -5.033 11.922 1.00 97.94 95 TYR A O 1
ATOM 744 N N . LYS A 1 96 ? -15.218 -6.003 10.037 1.00 97.62 96 LYS A N 1
ATOM 745 C CA . LYS A 1 96 ? -15.253 -7.363 10.595 1.00 97.62 96 LYS A CA 1
ATOM 746 C C . LYS A 1 96 ? -13.832 -7.915 10.662 1.00 97.62 96 LYS A C 1
ATOM 748 O O . LYS A 1 96 ? -13.326 -8.203 11.745 1.00 97.62 96 LYS A O 1
ATOM 753 N N . GLU A 1 97 ? -13.158 -7.892 9.519 1.00 97.31 97 GLU A N 1
ATOM 754 C CA . GLU A 1 97 ? -11.727 -8.145 9.395 1.00 97.31 97 GLU A CA 1
ATOM 755 C C . GLU A 1 97 ? -10.964 -6.822 9.345 1.00 97.31 97 GLU A C 1
ATOM 757 O O . GLU A 1 97 ? -11.393 -5.863 8.696 1.00 97.31 97 GLU A O 1
ATOM 762 N N . VAL A 1 98 ? -9.839 -6.754 10.055 1.00 97.75 98 VAL A N 1
ATOM 763 C CA . VAL A 1 98 ? -9.011 -5.546 10.146 1.00 97.75 98 VAL A CA 1
ATOM 764 C C . VAL A 1 98 ? -7.546 -5.907 9.965 1.00 97.75 98 VAL A C 1
ATOM 766 O O . VAL A 1 98 ? -7.042 -6.837 10.590 1.00 97.75 98 VAL A O 1
ATOM 769 N N . THR A 1 99 ? -6.868 -5.151 9.105 1.00 96.38 99 THR A N 1
ATOM 770 C CA . THR A 1 99 ? -5.448 -5.360 8.792 1.00 96.38 99 THR A CA 1
ATOM 771 C C . THR A 1 99 ? -4.526 -4.850 9.895 1.00 96.38 99 THR A C 1
ATOM 773 O O . THR A 1 99 ? -4.847 -3.896 10.608 1.00 96.38 99 THR A O 1
ATOM 776 N N . ASP A 1 100 ? -3.321 -5.419 9.972 1.00 97.19 100 ASP A N 1
ATOM 777 C CA . ASP A 1 100 ? -2.259 -4.912 10.846 1.00 97.19 100 ASP A CA 1
ATOM 778 C C . ASP A 1 100 ? -1.970 -3.428 10.574 1.00 97.19 100 ASP A C 1
ATOM 780 O O . ASP A 1 100 ? -1.816 -2.647 11.507 1.00 97.19 100 ASP A O 1
ATOM 784 N N . GLN A 1 101 ? -1.970 -3.000 9.310 1.00 96.44 101 GLN A N 1
ATOM 785 C CA . GLN A 1 101 ? -1.735 -1.603 8.934 1.00 96.44 101 GLN A CA 1
ATOM 786 C C . GLN A 1 101 ? -2.823 -0.662 9.470 1.00 96.44 101 GLN A C 1
ATOM 788 O O . GLN A 1 101 ? -2.513 0.444 9.910 1.00 96.44 101 GLN A O 1
ATOM 793 N N . THR A 1 102 ? -4.082 -1.108 9.488 1.00 97.44 102 THR A N 1
ATOM 794 C CA . THR A 1 102 ? -5.196 -0.345 10.076 1.00 97.44 102 THR A CA 1
ATOM 795 C C . THR A 1 102 ? -5.039 -0.209 11.587 1.00 97.44 102 THR A C 1
ATOM 797 O O . THR A 1 102 ? -5.209 0.881 12.129 1.00 97.44 102 THR A O 1
ATOM 800 N N . ILE A 1 103 ? -4.646 -1.290 12.267 1.00 97.94 103 ILE A N 1
ATOM 801 C CA . ILE A 1 103 ? -4.334 -1.267 13.702 1.00 97.94 103 ILE A CA 1
ATOM 802 C C . ILE A 1 103 ? -3.176 -0.305 13.983 1.00 97.94 103 ILE A C 1
ATOM 804 O O . ILE A 1 103 ? -3.280 0.544 14.863 1.00 97.94 103 ILE A O 1
ATOM 808 N N . GLN A 1 104 ? -2.084 -0.399 13.221 1.00 96.62 104 GLN A N 1
ATOM 809 C CA . GLN A 1 104 ? -0.924 0.478 13.378 1.00 96.62 104 GLN A CA 1
ATOM 810 C C . GLN A 1 104 ? -1.285 1.954 13.156 1.00 96.62 104 GLN A C 1
ATOM 812 O O . GLN A 1 104 ? -0.794 2.817 13.881 1.00 96.62 104 GLN A O 1
ATOM 817 N N . TYR A 1 105 ? -2.150 2.250 12.179 1.00 97.06 105 TYR A N 1
ATOM 818 C CA . TYR A 1 105 ? -2.654 3.603 11.940 1.00 97.06 105 TYR A CA 1
ATOM 819 C C . TYR A 1 105 ? -3.500 4.106 13.120 1.00 97.06 105 TYR A C 1
ATOM 821 O O . TYR A 1 105 ? -3.231 5.186 13.638 1.00 97.06 105 TYR A O 1
ATOM 829 N N . ALA A 1 106 ? -4.443 3.299 13.621 1.00 97.19 106 ALA A N 1
ATOM 830 C CA . ALA A 1 106 ? -5.258 3.638 14.792 1.00 97.19 106 ALA A CA 1
ATOM 831 C C . ALA A 1 106 ? -4.423 3.840 16.076 1.00 97.19 106 ALA A C 1
ATOM 833 O O . ALA A 1 106 ? -4.766 4.672 16.917 1.00 97.19 106 ALA A O 1
ATOM 834 N N . LEU A 1 107 ? -3.302 3.121 16.212 1.00 96.38 107 LEU A N 1
ATOM 835 C CA . LEU A 1 107 ? -2.319 3.297 17.291 1.00 96.38 107 LEU A CA 1
ATOM 836 C C . LEU A 1 107 ? -1.422 4.538 17.118 1.00 96.38 107 LEU A C 1
ATOM 838 O O . LEU A 1 107 ? -0.641 4.846 18.015 1.00 96.38 107 LEU A O 1
ATOM 842 N N . GLY A 1 108 ? -1.498 5.238 15.982 1.00 94.88 108 GLY A N 1
ATOM 843 C CA . GLY A 1 108 ? -0.678 6.417 15.692 1.00 94.88 108 GLY A CA 1
ATOM 844 C C . GLY A 1 108 ? 0.769 6.107 15.290 1.00 94.88 108 GLY A C 1
ATOM 845 O O . GLY A 1 108 ? 1.614 7.001 15.295 1.00 94.88 108 GLY A O 1
ATOM 846 N N . LEU A 1 109 ? 1.087 4.860 14.913 1.00 93.25 109 LEU A N 1
ATOM 847 C CA . LEU A 1 109 ? 2.452 4.458 14.527 1.00 93.25 109 LEU A CA 1
ATOM 848 C C . LEU A 1 109 ? 2.919 5.085 13.201 1.00 93.25 109 LEU A C 1
ATOM 850 O O . LEU A 1 109 ? 4.113 5.097 12.915 1.00 93.25 109 LEU A O 1
ATOM 854 N N . TRP A 1 110 ? 1.988 5.624 12.411 1.00 90.62 110 TRP A N 1
ATOM 855 C CA . TRP A 1 110 ? 2.240 6.276 11.119 1.00 90.62 110 TRP A CA 1
ATOM 856 C C . TRP A 1 110 ? 2.034 7.797 11.158 1.00 90.62 110 TRP A C 1
ATOM 858 O O . TRP A 1 110 ? 1.876 8.430 10.116 1.00 90.62 110 TRP A O 1
ATOM 868 N N . GLY A 1 111 ? 2.020 8.371 12.360 1.00 88.81 111 GLY A N 1
ATOM 869 C CA . GLY A 1 111 ? 1.663 9.761 12.621 1.00 88.81 111 GLY A CA 1
ATOM 870 C C . GLY A 1 111 ? 0.656 9.809 13.760 1.00 88.81 111 GLY A C 1
ATOM 871 O O . GLY A 1 111 ? -0.382 9.147 13.704 1.00 88.81 111 GLY A O 1
ATOM 872 N N . LYS A 1 112 ? 0.979 10.572 14.803 1.00 87.75 112 LYS A N 1
ATOM 873 C CA . LYS A 1 112 ? 0.179 10.629 16.029 1.00 87.75 112 LYS A CA 1
ATOM 874 C C . LYS A 1 112 ? -1.212 11.204 15.742 1.00 87.75 112 LYS A C 1
ATOM 876 O O . LYS A 1 112 ? -2.217 10.655 16.181 1.00 87.75 112 LYS A O 1
ATOM 881 N N . GLU A 1 113 ? -1.250 12.243 14.919 1.00 85.38 113 GLU A N 1
ATOM 882 C CA . GLU A 1 113 ? -2.440 13.002 14.550 1.00 85.38 113 GLU A CA 1
ATOM 883 C C . GLU A 1 113 ? -3.445 12.141 13.774 1.00 85.38 113 GLU A C 1
ATOM 885 O O . GLU A 1 113 ? -4.645 12.239 14.001 1.00 85.38 113 GLU A O 1
ATOM 890 N N . GLY A 1 114 ? -2.971 11.250 12.894 1.00 81.38 114 GLY A N 1
ATOM 891 C CA . GLY A 1 114 ? -3.850 10.397 12.085 1.00 81.38 114 GLY A CA 1
ATOM 892 C C . GLY A 1 114 ? -4.704 9.454 12.935 1.00 81.38 114 GLY A C 1
ATOM 893 O O . GLY A 1 114 ? -5.901 9.310 12.698 1.00 81.38 114 GLY A O 1
ATOM 894 N N . GLY A 1 115 ? -4.108 8.857 13.971 1.00 88.94 115 GLY A N 1
ATOM 895 C CA . GLY A 1 115 ? -4.844 8.034 14.928 1.00 88.94 115 GLY A CA 1
ATOM 896 C C . GLY A 1 115 ? -5.732 8.855 15.869 1.00 88.94 115 GLY A C 1
ATOM 897 O O . GLY A 1 115 ? -6.753 8.353 16.331 1.00 88.94 115 GLY A O 1
ATOM 898 N N . GLU A 1 116 ? -5.366 10.097 16.189 1.00 93.31 116 GLU A N 1
ATOM 899 C CA . GLU A 1 116 ? -6.149 10.991 17.061 1.00 93.31 116 GLU A CA 1
ATOM 900 C C . GLU A 1 116 ? -7.398 11.560 16.382 1.00 93.31 116 GLU A C 1
ATOM 902 O O . GLU A 1 116 ? -8.411 11.741 17.050 1.00 93.31 116 GLU A O 1
ATOM 907 N N . LEU A 1 117 ? -7.338 11.803 15.072 1.00 95.44 117 LEU A N 1
ATOM 908 C CA . LEU A 1 117 ? -8.449 12.334 14.274 1.00 95.44 117 LEU A CA 1
ATOM 909 C C . LEU A 1 117 ? -9.410 11.251 13.759 1.00 95.44 117 LEU A C 1
ATOM 911 O O . LEU A 1 117 ? -10.412 11.581 13.125 1.00 95.44 117 LEU A O 1
ATOM 915 N N . MET A 1 118 ? -9.101 9.974 13.995 1.00 97.25 118 MET A N 1
ATOM 916 C CA . MET A 1 118 ? -9.981 8.862 13.647 1.00 97.25 118 MET A CA 1
ATOM 917 C C . MET A 1 118 ? -11.287 8.933 14.447 1.00 97.25 118 MET A C 1
ATOM 919 O O . MET A 1 118 ? -11.279 9.249 15.637 1.00 97.25 118 MET A O 1
ATOM 923 N N . ASP A 1 119 ? -12.389 8.576 13.792 1.00 98.00 119 ASP A N 1
ATOM 924 C CA . ASP A 1 119 ? -13.691 8.377 14.413 1.00 98.00 119 ASP A CA 1
ATOM 925 C C . ASP A 1 119 ? -13.563 7.470 15.659 1.00 98.00 119 ASP A C 1
ATOM 927 O O . ASP A 1 119 ? -13.014 6.365 15.548 1.00 98.00 119 ASP A O 1
ATOM 931 N N . PRO A 1 120 ? -14.026 7.917 16.843 1.00 97.62 120 PRO A N 1
ATOM 932 C CA . PRO A 1 120 ? -13.819 7.188 18.091 1.00 97.62 120 PRO A CA 1
ATOM 933 C C . PRO A 1 120 ? -14.406 5.774 18.097 1.00 97.62 120 PRO A C 1
ATOM 935 O O . PRO A 1 120 ? -13.740 4.851 18.563 1.00 97.62 120 PRO A O 1
ATOM 938 N N . ASP A 1 121 ? -15.598 5.572 17.532 1.00 97.94 121 ASP A N 1
ATOM 939 C CA . ASP A 1 121 ? -16.263 4.264 17.537 1.00 97.94 121 ASP A CA 1
ATOM 940 C C . ASP A 1 121 ? -15.522 3.279 16.625 1.00 97.94 121 ASP A C 1
ATOM 942 O O . ASP A 1 121 ? -15.320 2.105 16.963 1.00 97.94 121 ASP A O 1
ATOM 946 N N . ILE A 1 122 ? -15.055 3.761 15.468 1.00 98.12 122 ILE A N 1
ATOM 947 C CA . ILE A 1 122 ? -14.221 2.970 14.558 1.00 98.12 122 ILE A CA 1
ATOM 948 C C . ILE A 1 122 ? -12.874 2.643 15.204 1.00 98.12 122 ILE A C 1
ATOM 950 O O . ILE A 1 122 ? -12.418 1.495 15.134 1.00 98.12 122 ILE A O 1
ATOM 954 N N . LYS A 1 123 ? -12.253 3.619 15.870 1.00 97.88 123 LYS A N 1
ATOM 955 C CA . LYS A 1 123 ? -10.986 3.433 16.579 1.00 97.88 123 LYS A CA 1
ATOM 956 C C . LYS A 1 123 ? -11.115 2.390 17.684 1.00 97.88 123 LYS A C 1
ATOM 958 O O . LYS A 1 123 ? -10.307 1.462 17.731 1.00 97.88 123 LYS A O 1
ATOM 963 N N . ASP A 1 124 ? -12.153 2.472 18.506 1.00 97.75 124 ASP A N 1
ATOM 964 C CA . ASP A 1 124 ? -12.417 1.512 19.579 1.00 97.75 124 ASP A CA 1
ATOM 965 C C . ASP A 1 124 ? -12.706 0.113 19.023 1.00 97.75 124 ASP A C 1
ATOM 967 O O . ASP A 1 124 ? -12.165 -0.893 19.507 1.00 97.75 124 ASP A O 1
ATOM 971 N N . LYS A 1 125 ? -13.472 0.024 17.927 1.00 97.31 125 LYS A N 1
ATOM 972 C CA . LYS A 1 125 ? -13.685 -1.242 17.214 1.00 97.31 125 LYS A CA 1
ATOM 973 C C . LYS A 1 125 ? -12.359 -1.844 16.749 1.00 97.31 125 LYS A C 1
ATOM 975 O O . LYS A 1 125 ? -12.149 -3.044 16.914 1.00 97.31 125 LYS A O 1
ATOM 980 N N . ILE A 1 126 ? -11.448 -1.052 16.182 1.00 97.94 126 ILE A N 1
ATOM 981 C CA . ILE A 1 126 ? -10.123 -1.512 15.730 1.00 97.94 126 ILE A CA 1
ATOM 982 C C . ILE A 1 126 ? -9.252 -1.956 16.916 1.00 97.94 126 ILE A C 1
ATOM 984 O O . ILE A 1 126 ? -8.699 -3.059 16.885 1.00 97.94 126 ILE A O 1
ATOM 988 N N . LEU A 1 127 ? -9.154 -1.131 17.961 1.00 97.62 127 LEU A N 1
ATOM 989 C CA . LEU A 1 127 ? -8.207 -1.302 19.068 1.00 97.62 127 LEU A CA 1
ATOM 990 C C . LEU A 1 127 ? -8.658 -2.294 20.151 1.00 97.62 127 LEU A C 1
ATOM 992 O O . LEU A 1 127 ? -7.828 -2.769 20.925 1.00 97.62 127 LEU A O 1
ATOM 996 N N . SER A 1 128 ? -9.934 -2.677 20.185 1.00 97.50 128 SER A N 1
ATOM 997 C CA . SER A 1 128 ? -10.438 -3.725 21.090 1.00 97.50 128 SER A CA 1
ATOM 998 C C . SER A 1 128 ? -9.933 -5.139 20.753 1.00 97.50 128 SER A C 1
ATOM 1000 O O . SER A 1 128 ? -10.089 -6.069 21.549 1.00 97.50 128 SER A O 1
ATOM 1002 N N . ARG A 1 129 ? -9.285 -5.321 19.595 1.00 97.50 129 ARG A N 1
ATOM 1003 C CA . ARG A 1 129 ? -8.778 -6.615 19.117 1.00 97.50 129 ARG A CA 1
ATOM 1004 C C . ARG A 1 129 ? -7.523 -7.078 19.873 1.00 97.50 129 ARG A C 1
ATOM 1006 O O . ARG A 1 129 ? -6.642 -6.260 20.138 1.00 97.50 129 ARG A O 1
ATOM 1013 N N . PRO A 1 130 ? -7.334 -8.393 20.116 1.00 97.50 130 PRO A N 1
ATOM 1014 C CA . PRO A 1 130 ? -6.106 -8.921 20.727 1.00 97.50 130 PRO A CA 1
ATOM 1015 C C . PRO A 1 130 ? -4.832 -8.501 19.982 1.00 97.50 130 PRO A C 1
ATOM 1017 O O . PRO A 1 130 ? -3.877 -8.033 20.599 1.00 97.50 130 PRO A O 1
ATOM 1020 N N . ARG A 1 131 ? -4.871 -8.550 18.644 1.00 97.69 131 ARG A N 1
ATOM 1021 C CA . ARG A 1 131 ? -3.767 -8.138 17.770 1.00 97.69 131 ARG A CA 1
ATOM 1022 C C . ARG A 1 131 ? -3.349 -6.674 17.967 1.00 97.69 131 ARG A C 1
ATOM 1024 O O . ARG A 1 131 ? -2.180 -6.346 17.792 1.00 97.69 131 ARG A O 1
ATOM 1031 N N . ALA A 1 132 ? -4.261 -5.794 18.386 1.00 97.56 132 ALA A N 1
ATOM 1032 C CA . ALA A 1 132 ? -3.928 -4.403 18.691 1.00 97.56 132 ALA A CA 1
ATOM 1033 C C . ALA A 1 132 ? -3.042 -4.267 19.934 1.00 97.56 132 ALA A C 1
ATOM 1035 O O . ALA A 1 132 ? -2.158 -3.413 19.964 1.00 97.56 132 ALA A O 1
ATOM 1036 N N . ARG A 1 133 ? -3.206 -5.151 20.926 1.00 96.88 133 ARG A N 1
ATOM 1037 C CA . ARG A 1 133 ? -2.341 -5.182 22.116 1.00 96.88 133 ARG A CA 1
ATOM 1038 C C . ARG A 1 133 ? -0.918 -5.604 21.763 1.00 96.88 133 ARG A C 1
ATOM 1040 O O . ARG A 1 133 ? 0.032 -5.028 22.284 1.00 96.88 133 ARG A O 1
ATOM 1047 N N . GLU A 1 134 ? -0.775 -6.559 20.845 1.00 97.06 134 GLU A N 1
ATOM 1048 C CA . GLU A 1 134 ? 0.532 -6.982 20.328 1.00 97.06 134 GLU A CA 1
ATOM 1049 C C . GLU A 1 134 ? 1.254 -5.819 19.636 1.00 97.06 134 GLU A C 1
ATOM 1051 O O . GLU A 1 134 ? 2.410 -5.537 19.949 1.00 97.06 134 GLU A O 1
ATOM 1056 N N . TRP A 1 135 ? 0.560 -5.082 18.762 1.00 97.06 135 TRP A N 1
ATOM 1057 C CA . TRP A 1 135 ? 1.134 -3.909 18.095 1.00 97.06 135 TRP A CA 1
ATOM 1058 C C . TRP A 1 135 ? 1.422 -2.741 19.039 1.00 97.06 135 TRP A C 1
ATOM 1060 O O . TRP A 1 135 ? 2.419 -2.049 18.850 1.00 97.06 135 TRP A O 1
ATOM 1070 N N . ALA A 1 136 ? 0.610 -2.528 20.076 1.00 95.56 136 ALA A N 1
ATOM 1071 C CA . ALA A 1 136 ? 0.869 -1.491 21.077 1.00 95.56 136 ALA A CA 1
ATOM 1072 C C . ALA A 1 136 ? 2.158 -1.765 21.881 1.00 95.56 136 ALA A C 1
ATOM 1074 O O . ALA A 1 136 ? 2.899 -0.840 22.236 1.00 95.56 136 ALA A O 1
ATOM 1075 N N . ALA A 1 137 ? 2.442 -3.045 22.146 1.00 95.56 137 ALA A N 1
ATOM 1076 C CA . ALA A 1 137 ? 3.670 -3.488 22.802 1.00 95.56 137 ALA A CA 1
ATOM 1077 C C . ALA A 1 137 ? 4.875 -3.550 21.847 1.00 95.56 137 ALA A C 1
ATOM 1079 O O . ALA A 1 137 ? 6.021 -3.543 22.301 1.00 95.56 137 ALA A O 1
ATOM 1080 N N . TRP A 1 138 ? 4.633 -3.598 20.536 1.00 95.44 138 TRP A N 1
ATOM 1081 C CA . TRP A 1 138 ? 5.687 -3.691 19.538 1.00 95.44 138 TRP A CA 1
ATOM 1082 C C . TRP A 1 138 ? 6.586 -2.448 19.536 1.00 95.44 138 TRP A C 1
ATOM 1084 O O . TRP A 1 138 ? 6.176 -1.315 19.818 1.00 95.44 138 TRP A O 1
ATOM 1094 N N . ARG A 1 139 ? 7.860 -2.676 19.217 1.00 90.81 139 ARG A N 1
ATOM 1095 C CA . ARG A 1 139 ? 8.868 -1.635 19.040 1.00 90.81 139 ARG A CA 1
ATOM 1096 C C . ARG A 1 139 ? 9.635 -1.907 17.748 1.00 90.81 139 ARG A C 1
ATOM 1098 O O . ARG A 1 139 ? 9.981 -3.066 17.503 1.00 90.81 139 ARG A O 1
ATOM 1105 N N . PRO A 1 140 ? 9.926 -0.871 16.942 1.00 89.19 140 PRO A N 1
ATOM 1106 C CA . PRO A 1 140 ? 10.742 -1.040 15.752 1.00 89.19 140 PRO A CA 1
ATOM 1107 C C . PRO A 1 140 ? 12.117 -1.603 16.124 1.00 89.19 140 PRO A C 1
ATOM 1109 O O . PRO A 1 140 ? 12.731 -1.110 17.076 1.00 89.19 140 PRO A O 1
ATOM 1112 N N . PRO A 1 141 ? 12.630 -2.608 15.394 1.00 89.56 141 PRO A N 1
ATOM 1113 C CA . PRO A 1 141 ? 14.005 -3.040 15.579 1.00 89.56 141 PRO A CA 1
ATOM 1114 C C . PRO A 1 141 ? 14.947 -1.888 15.212 1.00 89.56 141 PRO A C 1
ATOM 1116 O O . PRO A 1 141 ? 14.773 -1.245 14.178 1.00 89.56 141 PRO A O 1
ATOM 1119 N N . ASN A 1 142 ? 15.962 -1.655 16.042 1.00 92.38 142 ASN A N 1
ATOM 1120 C CA . ASN A 1 142 ? 16.986 -0.637 15.809 1.00 92.38 142 ASN A CA 1
ATOM 1121 C C . ASN A 1 142 ? 18.381 -1.287 15.761 1.00 92.38 142 ASN A C 1
ATOM 1123 O O . ASN A 1 142 ? 19.151 -1.149 16.713 1.00 92.38 142 ASN A O 1
ATOM 1127 N N . PRO A 1 143 ? 18.681 -2.082 14.715 1.00 93.00 143 PRO A N 1
ATOM 1128 C CA . PRO A 1 143 ? 19.963 -2.761 14.602 1.00 93.00 143 PRO A CA 1
ATOM 1129 C C . PRO A 1 143 ? 21.085 -1.763 14.305 1.00 93.00 143 PRO A C 1
ATOM 1131 O O . PRO A 1 143 ? 20.917 -0.809 13.544 1.00 93.00 143 PRO A O 1
ATOM 1134 N N . SER A 1 144 ? 22.268 -2.026 14.845 1.00 94.94 144 SER A N 1
ATOM 1135 C CA . SER A 1 144 ? 23.483 -1.306 14.472 1.00 94.94 144 SER A CA 1
ATOM 1136 C C . SER A 1 144 ? 23.930 -1.662 13.049 1.00 94.94 144 SER A C 1
ATOM 1138 O O . SER A 1 144 ? 23.661 -2.751 12.535 1.00 94.94 144 SER A O 1
ATOM 1140 N N . VAL A 1 145 ? 24.712 -0.778 12.423 1.00 92.56 145 VAL A N 1
ATOM 1141 C CA . VAL A 1 145 ? 25.317 -1.032 11.100 1.00 92.56 145 VAL A CA 1
ATOM 1142 C C . VAL A 1 145 ? 26.141 -2.327 11.096 1.00 92.56 145 VAL A C 1
ATOM 1144 O O . VAL A 1 145 ? 26.135 -3.070 10.117 1.00 92.56 145 VAL A O 1
ATOM 1147 N N . GLN A 1 146 ? 26.807 -2.642 12.209 1.00 94.06 146 GLN A N 1
ATOM 1148 C CA . GLN A 1 146 ? 27.601 -3.863 12.366 1.00 94.06 146 GLN A CA 1
ATOM 1149 C C . GLN A 1 146 ? 26.724 -5.119 12.339 1.00 94.06 146 GLN A C 1
ATOM 1151 O O . GLN A 1 146 ? 27.086 -6.111 11.711 1.00 94.06 146 GLN A O 1
ATOM 1156 N N . GLU A 1 147 ? 25.551 -5.076 12.970 1.00 94.81 147 GLU A N 1
ATOM 1157 C CA . GLU A 1 147 ? 24.592 -6.182 12.948 1.00 94.81 147 GLU A CA 1
ATOM 1158 C C . GLU A 1 147 ? 23.968 -6.366 11.567 1.00 94.81 147 GLU A C 1
ATOM 1160 O O . GLU A 1 147 ? 23.837 -7.500 11.106 1.00 94.81 147 GLU A O 1
ATOM 1165 N N . VAL A 1 148 ? 23.648 -5.265 10.879 1.00 95.00 148 VAL A N 1
ATOM 1166 C CA . VAL A 1 148 ? 23.167 -5.294 9.490 1.00 95.00 148 VAL A CA 1
ATOM 1167 C C . VAL A 1 148 ? 24.229 -5.911 8.577 1.00 95.00 148 VAL A C 1
ATOM 1169 O O . VAL A 1 148 ? 23.920 -6.833 7.823 1.00 95.00 148 VAL A O 1
ATOM 1172 N N . ARG A 1 149 ? 25.496 -5.486 8.690 1.00 94.75 149 ARG A N 1
ATOM 1173 C CA . ARG A 1 149 ? 26.606 -6.031 7.892 1.00 94.75 149 ARG A CA 1
ATOM 1174 C C . ARG A 1 149 ? 26.898 -7.493 8.227 1.00 94.75 149 ARG A C 1
ATOM 1176 O O . ARG A 1 149 ? 27.181 -8.271 7.324 1.00 94.75 149 ARG A O 1
ATOM 1183 N N . ARG A 1 150 ? 26.769 -7.897 9.493 1.00 94.44 150 ARG A N 1
ATOM 1184 C CA . ARG A 1 150 ? 26.874 -9.307 9.903 1.00 94.44 150 ARG A CA 1
ATOM 1185 C C . ARG A 1 150 ? 25.750 -10.158 9.312 1.00 94.44 150 ARG A C 1
ATOM 1187 O O . ARG A 1 150 ? 25.996 -11.301 8.953 1.00 94.44 150 ARG A O 1
ATOM 1194 N N . LYS A 1 151 ? 24.531 -9.617 9.236 1.00 94.62 151 LYS A N 1
ATOM 1195 C CA . LYS A 1 151 ? 23.352 -10.346 8.754 1.00 94.62 151 LYS A CA 1
ATOM 1196 C C . LYS A 1 151 ? 23.297 -10.456 7.230 1.00 94.62 151 LYS A C 1
ATOM 1198 O O . LYS A 1 151 ? 22.951 -11.515 6.726 1.00 94.62 151 LYS A O 1
ATOM 1203 N N . TYR A 1 152 ? 23.596 -9.374 6.514 1.00 94.81 152 TYR A N 1
ATOM 1204 C CA . TYR A 1 152 ? 23.389 -9.291 5.063 1.00 94.81 152 TYR A CA 1
ATOM 1205 C C . TYR A 1 152 ? 24.687 -9.224 4.247 1.00 94.81 152 TYR A C 1
ATOM 1207 O O . TYR A 1 152 ? 24.638 -9.327 3.022 1.00 94.81 152 TYR A O 1
ATOM 1215 N N . GLY A 1 153 ? 25.837 -9.036 4.896 1.00 91.38 153 GLY A N 1
ATOM 1216 C CA . GLY A 1 153 ? 27.141 -8.959 4.241 1.00 91.38 153 GLY A CA 1
ATOM 1217 C C . GLY A 1 153 ? 27.784 -10.321 3.979 1.00 91.38 153 GLY A C 1
ATOM 1218 O O . GLY A 1 153 ? 27.122 -11.349 3.860 1.00 91.38 153 GLY A O 1
ATOM 1219 N N . GLY A 1 154 ? 29.108 -10.307 3.847 1.00 88.12 154 GLY A N 1
ATOM 1220 C CA . GLY A 1 154 ? 29.935 -11.465 3.522 1.00 88.12 154 GLY A CA 1
ATOM 1221 C C . GLY A 1 154 ? 31.273 -11.018 2.936 1.00 88.12 154 GLY A C 1
ATOM 1222 O O . GLY A 1 154 ? 31.477 -9.831 2.674 1.00 88.12 154 GLY A O 1
ATOM 1223 N N . ALA A 1 155 ? 32.196 -11.956 2.728 1.00 88.69 155 ALA A N 1
ATOM 1224 C CA . ALA A 1 155 ? 33.457 -11.644 2.062 1.00 88.69 155 ALA A CA 1
ATOM 1225 C C . ALA A 1 155 ? 33.186 -11.127 0.637 1.00 88.69 155 ALA A C 1
ATOM 1227 O O . ALA A 1 155 ? 32.529 -11.801 -0.151 1.00 88.69 155 ALA A O 1
ATOM 1228 N N . GLY A 1 156 ? 33.677 -9.925 0.325 1.00 88.81 156 GLY A N 1
ATOM 1229 C CA . GLY A 1 156 ? 33.524 -9.304 -0.995 1.00 88.81 156 GLY A CA 1
ATOM 1230 C C . GLY A 1 156 ? 32.182 -8.609 -1.262 1.00 88.81 156 GLY A C 1
ATOM 1231 O O . GLY A 1 156 ? 31.998 -8.102 -2.362 1.00 88.81 156 GLY A O 1
ATOM 1232 N N . VAL A 1 157 ? 31.264 -8.549 -0.290 1.00 93.94 157 VAL A N 1
ATOM 1233 C CA . VAL A 1 157 ? 29.979 -7.838 -0.439 1.00 93.94 157 VAL A CA 1
ATOM 1234 C C . VAL A 1 157 ? 30.175 -6.348 -0.138 1.00 93.94 157 VAL A C 1
ATOM 1236 O O . VAL A 1 157 ? 30.682 -6.001 0.932 1.00 93.94 157 VAL A O 1
ATOM 1239 N N . SER A 1 158 ? 29.781 -5.472 -1.068 1.00 94.81 158 SER A N 1
ATOM 1240 C CA . SER A 1 158 ? 29.894 -4.016 -0.897 1.00 94.81 158 SER A CA 1
ATOM 1241 C C . SER A 1 158 ? 28.805 -3.450 0.021 1.00 94.81 158 SER A C 1
ATOM 1243 O O . SER A 1 158 ? 27.806 -4.114 0.306 1.00 94.81 158 SER A O 1
ATOM 1245 N N . ASP A 1 159 ? 28.969 -2.206 0.476 1.00 94.88 159 ASP A N 1
ATOM 1246 C CA . ASP A 1 159 ? 27.953 -1.548 1.308 1.00 94.88 159 ASP A CA 1
ATOM 1247 C C . ASP A 1 159 ? 26.644 -1.302 0.552 1.00 94.88 159 ASP A C 1
ATOM 1249 O O . ASP A 1 159 ? 25.566 -1.461 1.124 1.00 94.88 159 ASP A O 1
ATOM 1253 N N . GLU A 1 160 ? 26.711 -1.001 -0.744 1.00 94.81 160 GLU A N 1
ATOM 1254 C CA . GLU A 1 160 ? 25.531 -0.856 -1.598 1.00 94.81 160 GLU A CA 1
ATOM 1255 C C . GLU A 1 160 ? 24.736 -2.159 -1.656 1.00 94.81 160 GLU A C 1
ATOM 1257 O O . GLU A 1 160 ? 23.513 -2.149 -1.517 1.00 94.81 160 GLU A O 1
ATOM 1262 N N . GLU A 1 161 ? 25.418 -3.296 -1.803 1.00 95.38 161 GLU A N 1
ATOM 1263 C CA . GLU A 1 161 ? 24.745 -4.589 -1.814 1.00 95.38 161 GLU A CA 1
ATOM 1264 C C . GLU A 1 161 ? 24.169 -4.944 -0.436 1.00 95.38 161 GLU A C 1
ATOM 1266 O O . GLU A 1 161 ? 23.052 -5.457 -0.361 1.00 95.38 161 GLU A O 1
ATOM 1271 N N . VAL A 1 162 ? 24.864 -4.619 0.661 1.00 96.19 162 VAL A N 1
ATOM 1272 C CA . VAL A 1 162 ? 24.320 -4.780 2.022 1.00 96.19 162 VAL A CA 1
ATOM 1273 C C . VAL A 1 162 ? 23.022 -3.986 2.187 1.00 96.19 162 VAL A C 1
ATOM 1275 O O . VAL A 1 162 ? 22.040 -4.534 2.692 1.00 96.19 162 VAL A O 1
ATOM 1278 N N . VAL A 1 163 ? 22.983 -2.730 1.731 1.00 95.25 163 VAL A N 1
ATOM 1279 C CA . VAL A 1 163 ? 21.774 -1.889 1.775 1.00 95.25 163 VAL A CA 1
ATOM 1280 C C . VAL A 1 163 ? 20.657 -2.487 0.918 1.00 95.25 163 VAL A C 1
ATOM 1282 O O . VAL A 1 163 ? 19.519 -2.591 1.382 1.00 95.25 163 VAL A O 1
ATOM 1285 N N . LEU A 1 164 ? 20.970 -2.940 -0.299 1.00 95.75 164 LEU A N 1
ATOM 1286 C CA . LEU A 1 164 ? 19.994 -3.580 -1.182 1.00 95.75 164 LEU A CA 1
ATOM 1287 C C . LEU A 1 164 ? 19.410 -4.851 -0.557 1.00 95.75 164 LEU A C 1
ATOM 1289 O O . LEU A 1 164 ? 18.194 -5.026 -0.556 1.00 95.75 164 LEU A O 1
ATOM 1293 N N . ARG A 1 165 ? 20.249 -5.716 0.023 1.00 95.81 165 ARG A N 1
ATOM 1294 C CA . ARG A 1 165 ? 19.808 -6.950 0.691 1.00 95.81 165 ARG A CA 1
ATOM 1295 C C . ARG A 1 165 ? 18.971 -6.649 1.932 1.00 95.81 165 ARG A C 1
ATOM 1297 O O . ARG A 1 165 ? 17.984 -7.340 2.171 1.00 95.81 165 ARG A O 1
ATOM 1304 N N . ALA A 1 166 ? 19.330 -5.615 2.693 1.00 94.19 166 ALA A N 1
ATOM 1305 C CA . ALA A 1 166 ? 18.586 -5.204 3.880 1.00 94.19 166 ALA A CA 1
ATOM 1306 C C . ALA A 1 166 ? 17.186 -4.659 3.545 1.00 94.19 166 ALA A C 1
ATOM 1308 O O . ALA A 1 166 ? 16.254 -4.900 4.309 1.00 94.19 166 ALA A O 1
ATOM 1309 N N . PHE A 1 167 ? 17.036 -3.948 2.422 1.00 93.88 167 PHE A N 1
ATOM 1310 C CA . PHE A 1 167 ? 15.768 -3.331 2.019 1.00 93.88 167 PHE A CA 1
ATOM 1311 C C . PHE A 1 167 ? 14.893 -4.243 1.146 1.00 93.88 167 PHE A C 1
ATOM 1313 O O . PHE A 1 167 ? 13.708 -4.407 1.417 1.00 93.88 167 PHE A O 1
ATOM 1320 N N . ALA A 1 168 ? 15.467 -4.833 0.094 1.00 94.81 168 ALA A N 1
ATOM 1321 C CA . ALA A 1 168 ? 14.742 -5.618 -0.909 1.00 94.81 168 ALA A CA 1
ATOM 1322 C C . ALA A 1 168 ? 14.746 -7.133 -0.633 1.00 94.81 168 ALA A C 1
ATOM 1324 O O . ALA A 1 168 ? 13.995 -7.875 -1.270 1.00 94.81 168 ALA A O 1
ATOM 1325 N N . GLY A 1 169 ? 15.583 -7.596 0.300 1.00 94.31 169 GLY A N 1
ATOM 1326 C CA . GLY A 1 169 ? 15.789 -9.012 0.591 1.00 94.31 169 GLY A CA 1
ATOM 1327 C C . GLY A 1 169 ? 16.843 -9.663 -0.309 1.00 94.31 169 GLY A C 1
ATOM 1328 O O . GLY A 1 169 ? 17.047 -9.281 -1.461 1.00 94.31 169 GLY A O 1
ATOM 1329 N N . GLU A 1 170 ? 17.526 -10.676 0.224 1.00 92.19 170 GLU A N 1
ATOM 1330 C CA . GLU A 1 170 ? 18.643 -11.341 -0.457 1.00 92.19 170 GLU A CA 1
ATOM 1331 C C . GLU A 1 170 ? 18.227 -12.026 -1.767 1.00 92.19 170 GLU A C 1
ATOM 1333 O O . GLU A 1 170 ? 18.942 -11.940 -2.764 1.00 92.19 170 GLU A O 1
ATOM 1338 N N . GLU A 1 171 ? 17.061 -12.672 -1.793 1.00 93.88 171 GLU A N 1
ATOM 1339 C CA . GLU A 1 171 ? 16.553 -13.357 -2.988 1.00 93.88 171 GLU A CA 1
ATOM 1340 C C . GLU A 1 171 ? 16.296 -12.384 -4.144 1.00 93.88 171 GLU A C 1
ATOM 1342 O O . GLU A 1 171 ? 16.725 -12.640 -5.269 1.00 93.88 171 GLU A O 1
ATOM 1347 N N . SER A 1 172 ? 15.681 -11.232 -3.861 1.00 95.69 172 SER A N 1
ATOM 1348 C CA . SER A 1 172 ? 15.434 -10.177 -4.851 1.00 95.69 172 SER A CA 1
ATOM 1349 C C . SER A 1 172 ? 16.736 -9.633 -5.435 1.00 95.69 172 SER A C 1
ATOM 1351 O O . SER A 1 172 ? 16.836 -9.411 -6.641 1.00 95.69 172 SER A O 1
ATOM 1353 N N . VAL A 1 173 ? 17.760 -9.453 -4.594 1.00 94.50 173 VAL A N 1
ATOM 1354 C CA . VAL A 1 173 ? 19.082 -8.978 -5.028 1.00 94.50 173 VAL A CA 1
ATOM 1355 C C . VAL A 1 173 ? 19.793 -10.027 -5.883 1.00 94.50 173 VAL A C 1
ATOM 1357 O O . VAL A 1 173 ? 20.331 -9.694 -6.939 1.00 94.50 173 VAL A O 1
ATOM 1360 N N . LYS A 1 174 ? 19.736 -11.308 -5.499 1.00 92.62 174 LYS A N 1
ATOM 1361 C CA . LYS A 1 174 ? 20.256 -12.409 -6.327 1.00 92.62 174 LYS A CA 1
ATOM 1362 C C . LYS A 1 174 ? 19.561 -12.466 -7.683 1.00 92.62 174 LYS A C 1
ATOM 1364 O O . LYS A 1 174 ? 20.236 -12.585 -8.703 1.00 92.62 174 LYS A O 1
ATOM 1369 N N . ALA A 1 175 ? 18.234 -12.340 -7.708 1.00 95.56 175 ALA A N 1
ATOM 1370 C CA . ALA A 1 175 ? 17.462 -12.305 -8.945 1.00 95.56 175 ALA A CA 1
ATOM 1371 C C . ALA A 1 175 ? 17.839 -11.099 -9.821 1.00 95.56 175 ALA A C 1
ATOM 1373 O O . ALA A 1 175 ? 17.990 -11.252 -11.031 1.00 95.56 175 ALA A O 1
ATOM 1374 N N . MET A 1 176 ? 18.058 -9.923 -9.220 1.00 94.25 176 MET A N 1
ATOM 1375 C CA . MET A 1 176 ? 18.524 -8.725 -9.924 1.00 94.25 176 MET A CA 1
ATOM 1376 C C . MET A 1 176 ? 19.888 -8.954 -10.588 1.00 94.25 176 MET A C 1
ATOM 1378 O O . MET A 1 176 ? 20.041 -8.657 -11.770 1.00 94.25 176 MET A O 1
ATOM 1382 N N . PHE A 1 177 ? 20.865 -9.515 -9.870 1.00 91.94 177 PHE A N 1
ATOM 1383 C CA . PHE A 1 177 ? 22.171 -9.825 -10.460 1.00 91.94 177 PHE A CA 1
ATOM 1384 C C . PHE A 1 177 ? 22.081 -10.908 -11.541 1.00 91.94 177 PHE A C 1
ATOM 1386 O O . PHE A 1 177 ? 22.713 -10.778 -12.589 1.00 91.94 177 PHE A O 1
ATOM 1393 N N . ALA A 1 178 ? 21.264 -11.942 -11.328 1.00 94.81 178 ALA A N 1
ATOM 1394 C CA . ALA A 1 178 ? 21.040 -13.006 -12.305 1.00 94.81 178 ALA A CA 1
ATOM 1395 C C . ALA A 1 178 ? 20.350 -12.506 -13.588 1.00 94.81 178 ALA A C 1
ATOM 1397 O O . ALA A 1 178 ? 20.611 -13.036 -14.667 1.00 94.81 178 ALA A O 1
ATOM 1398 N N . ALA A 1 179 ? 19.503 -11.474 -13.492 1.00 93.81 179 ALA A N 1
ATOM 1399 C CA . ALA A 1 179 ? 18.876 -10.836 -14.649 1.00 93.81 179 ALA A CA 1
ATOM 1400 C C . ALA A 1 179 ? 19.889 -10.115 -15.561 1.00 93.81 179 ALA A C 1
ATOM 1402 O O . ALA A 1 179 ? 19.594 -9.879 -16.736 1.00 93.81 179 ALA A O 1
ATOM 1403 N N . GLY A 1 180 ? 21.086 -9.815 -15.047 1.00 91.75 180 GLY A N 1
ATOM 1404 C CA . GLY A 1 180 ? 22.174 -9.211 -15.803 1.00 91.75 180 GLY A CA 1
ATOM 1405 C C . GLY A 1 180 ? 21.999 -7.705 -16.044 1.00 91.75 180 GLY A C 1
ATOM 1406 O O . GLY A 1 180 ? 21.139 -7.056 -15.447 1.00 91.75 180 GLY A O 1
ATOM 1407 N N . PRO A 1 181 ? 22.851 -7.109 -16.896 1.00 87.94 181 PRO A N 1
ATOM 1408 C CA . PRO A 1 181 ? 22.837 -5.672 -17.139 1.00 87.94 181 PRO A CA 1
ATOM 1409 C C . PRO A 1 181 ? 21.551 -5.213 -17.854 1.00 87.94 181 PRO A C 1
ATOM 1411 O O . PRO A 1 181 ? 20.933 -5.993 -18.589 1.00 87.94 181 PRO A O 1
ATOM 1414 N N . PRO A 1 182 ? 21.163 -3.930 -17.707 1.00 82.56 182 PRO A N 1
ATOM 1415 C CA . PRO A 1 182 ? 20.025 -3.363 -18.420 1.00 82.56 182 PRO A CA 1
ATOM 1416 C C . PRO A 1 182 ? 20.113 -3.589 -19.933 1.00 82.56 182 PRO A C 1
ATOM 1418 O O . PRO A 1 182 ? 21.171 -3.436 -20.545 1.00 82.56 182 PRO A O 1
ATOM 1421 N N . ARG A 1 183 ? 18.976 -3.908 -20.559 1.00 79.25 183 ARG A N 1
ATOM 1422 C CA . ARG A 1 183 ? 18.903 -4.072 -22.015 1.00 79.25 183 ARG A CA 1
ATOM 1423 C C . ARG A 1 183 ? 19.138 -2.736 -22.712 1.00 79.25 183 ARG A C 1
ATOM 1425 O O . ARG A 1 183 ? 18.407 -1.772 -22.487 1.00 79.25 183 ARG A O 1
ATOM 1432 N N . GLU A 1 184 ? 20.096 -2.701 -23.631 1.00 75.19 184 GLU A N 1
ATOM 1433 C CA . GLU A 1 184 ? 20.284 -1.548 -24.505 1.00 75.19 184 GLU A CA 1
ATOM 1434 C C . GLU A 1 184 ? 19.335 -1.597 -25.710 1.00 75.19 184 GLU A C 1
ATOM 1436 O O . GLU A 1 184 ? 19.395 -2.485 -26.567 1.00 75.19 184 GLU A O 1
ATOM 1441 N N . TYR A 1 185 ? 18.468 -0.590 -25.820 1.00 71.31 185 TYR A N 1
ATOM 1442 C CA . TYR A 1 185 ? 17.581 -0.432 -26.968 1.00 71.31 185 TYR A CA 1
ATOM 1443 C C . TYR A 1 185 ? 18.233 0.446 -28.038 1.00 71.31 185 TYR A C 1
ATOM 1445 O O . TYR A 1 185 ? 18.151 1.679 -28.012 1.00 71.31 185 TYR A O 1
ATOM 1453 N N . LEU A 1 186 ? 18.839 -0.216 -29.028 1.00 65.50 186 LEU A N 1
ATOM 1454 C CA . LEU A 1 186 ? 19.338 0.383 -30.269 1.00 65.50 186 LEU A CA 1
ATOM 1455 C C . LEU A 1 186 ? 18.164 0.941 -31.095 1.00 65.50 186 LEU A C 1
ATOM 1457 O O . LEU A 1 186 ? 17.625 0.289 -31.983 1.00 65.50 186 LEU A O 1
ATOM 1461 N N . THR A 1 187 ? 17.714 2.137 -30.737 1.00 64.12 187 THR A N 1
ATOM 1462 C CA . THR A 1 187 ? 16.615 2.873 -31.385 1.00 64.12 187 THR A CA 1
ATOM 1463 C C . THR A 1 187 ? 17.177 4.008 -32.249 1.00 64.12 187 THR A C 1
ATOM 1465 O O . THR A 1 187 ? 18.377 4.041 -32.520 1.00 64.12 187 THR A O 1
ATOM 1468 N N . ALA A 1 188 ? 16.321 4.948 -32.674 1.00 57.16 188 ALA A N 1
ATOM 1469 C CA . ALA A 1 188 ? 16.550 6.040 -33.632 1.00 57.16 188 ALA A CA 1
ATOM 1470 C C . ALA A 1 188 ? 17.887 6.817 -33.548 1.00 57.16 188 ALA A C 1
ATOM 1472 O O . ALA A 1 188 ? 18.240 7.495 -34.506 1.00 57.16 188 ALA A O 1
ATOM 1473 N N . LYS A 1 189 ? 18.653 6.710 -32.454 1.00 60.72 189 LYS A N 1
ATOM 1474 C CA . LYS A 1 189 ? 20.010 7.266 -32.320 1.00 60.72 189 LYS A CA 1
ATOM 1475 C C . LYS A 1 189 ? 21.094 6.487 -33.093 1.00 60.72 189 LYS A C 1
ATOM 1477 O O . LYS A 1 189 ? 22.149 7.053 -33.357 1.00 60.72 189 LYS A O 1
ATOM 1482 N N . ARG A 1 190 ? 20.873 5.213 -33.460 1.00 72.25 190 ARG A N 1
ATOM 1483 C CA . ARG A 1 190 ? 21.816 4.376 -34.244 1.00 72.25 190 ARG A CA 1
ATOM 1484 C C . ARG A 1 190 ? 21.095 3.582 -35.353 1.00 72.25 190 ARG A C 1
ATOM 1486 O O . ARG A 1 190 ? 21.076 2.350 -35.317 1.00 72.25 190 ARG A O 1
ATOM 1493 N N . PRO A 1 191 ? 20.501 4.260 -36.354 1.00 71.50 191 PRO A N 1
ATOM 1494 C CA . PRO A 1 191 ? 19.632 3.629 -37.355 1.00 71.50 191 PRO A CA 1
ATOM 1495 C C . PRO A 1 191 ? 20.349 2.582 -38.220 1.00 71.50 191 PRO A C 1
ATOM 1497 O O . PRO A 1 191 ? 19.737 1.597 -38.620 1.00 71.50 191 PRO A O 1
ATOM 1500 N N . LEU A 1 192 ? 21.651 2.755 -38.468 1.00 75.12 192 LEU A N 1
ATOM 1501 C CA . LEU A 1 192 ? 22.458 1.805 -39.236 1.00 75.12 192 LEU A CA 1
ATOM 1502 C C . LEU A 1 192 ? 22.655 0.475 -38.494 1.00 75.12 192 LEU A C 1
ATOM 1504 O O . LEU A 1 192 ? 22.499 -0.592 -39.080 1.00 75.12 192 LEU A O 1
ATOM 1508 N N . VAL A 1 193 ? 22.970 0.540 -37.198 1.00 74.81 193 VAL A N 1
ATOM 1509 C CA . VAL A 1 193 ? 23.159 -0.653 -36.356 1.00 74.81 193 VAL A CA 1
ATOM 1510 C C . VAL A 1 193 ? 21.839 -1.406 -36.216 1.00 74.81 193 VAL A C 1
ATOM 1512 O O . VAL A 1 193 ? 21.812 -2.632 -36.271 1.00 74.81 193 VAL A O 1
ATOM 1515 N N . TRP A 1 194 ? 20.731 -0.672 -36.101 1.00 74.12 194 TRP A N 1
ATOM 1516 C CA . TRP A 1 194 ? 19.396 -1.258 -36.095 1.00 74.12 194 TRP A CA 1
ATOM 1517 C C . TRP A 1 194 ? 19.059 -1.959 -37.420 1.00 74.12 194 TRP A C 1
ATOM 1519 O O . TRP A 1 194 ? 18.643 -3.116 -37.400 1.00 74.12 194 TRP A O 1
ATOM 1529 N N . LEU A 1 195 ? 19.309 -1.308 -38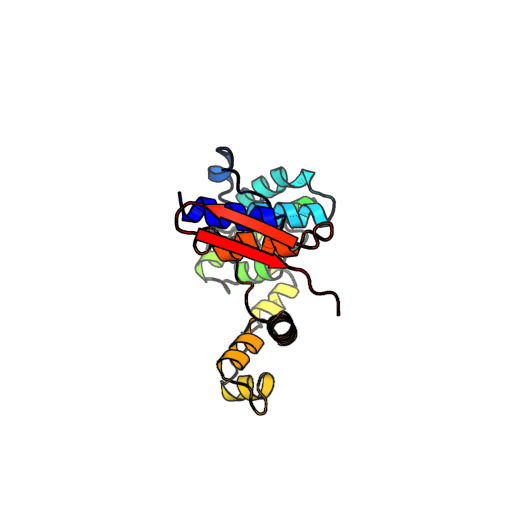.564 1.00 77.00 195 LEU A N 1
ATOM 1530 C CA . LEU A 1 195 ? 19.124 -1.914 -39.885 1.00 77.00 195 LEU A CA 1
ATOM 1531 C C . LEU A 1 195 ? 19.931 -3.214 -40.011 1.00 77.00 195 LEU A C 1
ATOM 1533 O O . LEU A 1 195 ? 19.387 -4.235 -40.416 1.00 77.00 195 LEU A O 1
ATOM 1537 N N . LEU A 1 196 ? 21.203 -3.196 -39.613 1.00 78.25 196 LEU A N 1
ATOM 1538 C CA . LEU A 1 196 ? 22.065 -4.379 -39.616 1.00 78.25 196 LEU A CA 1
ATOM 1539 C C . LEU A 1 196 ? 21.513 -5.515 -38.747 1.00 78.25 196 LEU A C 1
ATOM 1541 O O . LEU A 1 196 ? 21.466 -6.658 -39.198 1.00 78.25 196 LEU A O 1
ATOM 1545 N N . ALA A 1 197 ? 21.062 -5.205 -37.530 1.00 77.38 197 ALA A N 1
ATOM 1546 C CA . ALA A 1 197 ? 20.507 -6.192 -36.609 1.00 77.38 197 ALA A CA 1
ATOM 1547 C C . ALA A 1 197 ? 19.217 -6.841 -37.143 1.00 77.38 197 ALA A C 1
ATOM 1549 O O . ALA A 1 197 ? 19.039 -8.049 -36.997 1.00 77.38 197 ALA A O 1
ATOM 1550 N N . GLU A 1 198 ? 18.326 -6.073 -37.777 1.00 80.31 198 GLU A N 1
ATOM 1551 C CA . GLU A 1 198 ? 17.099 -6.616 -38.381 1.00 80.31 198 GLU A CA 1
ATOM 1552 C C . GLU A 1 198 ? 17.385 -7.435 -39.646 1.00 80.31 198 GLU A C 1
ATOM 1554 O O . GLU A 1 198 ? 16.809 -8.507 -39.833 1.00 80.31 198 GLU A O 1
ATOM 1559 N N . LEU A 1 199 ? 18.318 -6.983 -40.490 1.00 80.19 199 LEU A N 1
ATOM 1560 C CA . LEU A 1 199 ? 18.736 -7.732 -41.676 1.00 80.19 199 LEU A CA 1
ATOM 1561 C C . LEU A 1 199 ? 19.393 -9.071 -41.302 1.00 80.19 199 LEU A C 1
ATOM 1563 O O . LEU A 1 199 ? 19.113 -10.078 -41.945 1.00 80.19 199 LEU A O 1
ATOM 1567 N N . ALA A 1 200 ? 20.179 -9.121 -40.222 1.00 77.88 200 ALA A N 1
ATOM 1568 C CA . ALA A 1 200 ? 20.807 -10.354 -39.738 1.00 77.88 200 ALA A CA 1
ATOM 1569 C C . ALA A 1 200 ? 19.804 -11.409 -39.222 1.00 77.88 200 ALA A C 1
ATOM 1571 O O . ALA A 1 200 ? 20.102 -12.605 -39.236 1.00 77.88 200 ALA A O 1
ATOM 1572 N N . LYS A 1 201 ? 18.602 -10.999 -38.786 1.00 80.25 201 LYS A N 1
ATOM 1573 C CA . LYS A 1 201 ? 17.540 -11.927 -38.350 1.00 80.25 201 LYS A CA 1
ATOM 1574 C C . LYS A 1 201 ? 16.853 -12.637 -39.514 1.00 80.25 201 LYS A C 1
ATOM 1576 O O . LYS A 1 201 ? 16.235 -13.682 -39.298 1.00 80.25 201 LYS A O 1
ATOM 1581 N N . LYS A 1 202 ? 16.936 -12.100 -40.737 1.00 81.12 202 LYS A N 1
ATOM 1582 C CA . LYS A 1 202 ? 16.328 -12.723 -41.915 1.00 81.12 202 LYS A CA 1
ATOM 1583 C C . LYS A 1 202 ? 17.095 -13.989 -42.280 1.00 81.12 202 LYS A C 1
ATOM 1585 O O . LYS A 1 202 ? 18.179 -13.944 -42.848 1.00 81.12 202 LYS A O 1
ATOM 1590 N N . LYS A 1 203 ? 16.521 -15.143 -41.936 1.00 74.88 203 LYS A N 1
ATOM 1591 C CA . LYS A 1 203 ? 17.134 -16.456 -42.192 1.00 74.88 203 LYS A CA 1
ATOM 1592 C C . LYS A 1 203 ? 17.096 -16.870 -43.666 1.00 74.88 203 LYS A C 1
ATOM 1594 O O . LYS A 1 203 ? 17.854 -17.753 -44.040 1.00 74.88 203 LYS A O 1
ATOM 1599 N N . GLU A 1 204 ? 16.255 -16.220 -44.463 1.00 78.00 204 GLU A N 1
ATOM 1600 C CA . GLU A 1 204 ? 15.979 -16.556 -45.866 1.00 78.00 204 GLU A CA 1
ATOM 1601 C C . GLU A 1 204 ? 16.965 -15.922 -46.859 1.00 78.00 204 GLU A C 1
ATOM 1603 O O . GLU A 1 204 ? 16.970 -16.277 -48.033 1.00 78.00 204 GLU A O 1
ATOM 1608 N N . CYS A 1 205 ? 17.811 -14.992 -46.409 1.00 74.38 205 CYS A N 1
ATOM 1609 C CA . CYS A 1 205 ? 18.786 -14.317 -47.262 1.00 74.38 205 CYS A CA 1
ATOM 1610 C C . CYS A 1 205 ? 20.209 -14.715 -46.854 1.00 74.38 205 CYS A C 1
ATOM 1612 O O . CYS A 1 205 ? 20.600 -14.556 -45.697 1.00 74.38 205 CYS A O 1
ATOM 1614 N N . THR A 1 206 ? 20.998 -15.207 -47.809 1.00 76.94 206 THR A N 1
ATOM 1615 C CA . THR A 1 206 ? 22.431 -15.504 -47.632 1.00 76.94 206 THR A CA 1
ATOM 1616 C C . THR A 1 206 ? 23.305 -14.265 -47.812 1.00 76.94 206 THR A C 1
ATOM 1618 O O . THR A 1 206 ? 24.349 -14.151 -47.175 1.00 76.94 206 THR A O 1
ATOM 1621 N N . GLN A 1 207 ? 22.853 -13.306 -48.622 1.00 83.62 207 GLN A N 1
ATOM 1622 C CA . GLN A 1 207 ? 23.535 -12.039 -48.855 1.00 83.62 207 GLN A CA 1
ATOM 1623 C C . GLN A 1 207 ? 22.523 -10.898 -48.995 1.00 83.62 207 GLN A C 1
ATOM 1625 O O . GLN A 1 207 ? 21.462 -11.061 -49.598 1.00 83.62 207 GLN A O 1
ATOM 1630 N N . ILE A 1 208 ? 22.845 -9.734 -48.431 1.00 83.50 208 ILE A N 1
ATOM 1631 C CA . ILE A 1 208 ? 22.026 -8.522 -48.489 1.00 83.50 208 ILE A CA 1
ATOM 1632 C C . ILE A 1 208 ? 22.922 -7.352 -48.892 1.00 83.50 208 ILE A C 1
ATOM 1634 O O . ILE A 1 208 ? 23.948 -7.107 -48.259 1.00 83.50 208 ILE A O 1
ATOM 1638 N N . TYR A 1 209 ? 22.516 -6.612 -49.924 1.00 85.31 209 TYR A N 1
ATOM 1639 C CA . TYR A 1 209 ? 23.237 -5.449 -50.438 1.00 85.31 209 TYR A CA 1
ATOM 1640 C C . TYR A 1 209 ? 22.354 -4.197 -50.409 1.00 85.31 209 TYR A C 1
ATOM 1642 O O . TYR A 1 209 ? 21.233 -4.208 -50.916 1.00 85.31 209 TYR A O 1
ATOM 1650 N N . VAL A 1 210 ? 22.859 -3.107 -49.828 1.00 82.81 210 VAL A N 1
ATOM 1651 C CA . VAL A 1 210 ? 22.174 -1.808 -49.743 1.00 82.81 210 VAL A CA 1
ATOM 1652 C C . VAL A 1 210 ? 23.107 -0.717 -50.264 1.00 82.81 210 VAL A C 1
ATOM 1654 O O . VAL A 1 210 ? 24.202 -0.542 -49.736 1.00 82.81 210 VAL A O 1
ATOM 1657 N N . ARG A 1 211 ? 22.673 0.056 -51.269 1.00 85.69 211 ARG A N 1
ATOM 1658 C CA . ARG A 1 211 ? 23.464 1.146 -51.869 1.00 85.69 211 ARG A CA 1
ATOM 1659 C C . ARG A 1 211 ? 22.674 2.452 -51.937 1.00 85.69 211 ARG A C 1
ATOM 1661 O O . ARG A 1 211 ? 21.521 2.465 -52.359 1.00 85.69 211 ARG A O 1
ATOM 1668 N N . LYS A 1 212 ? 23.320 3.552 -51.552 1.00 83.88 212 LYS A N 1
ATOM 1669 C CA . LYS A 1 212 ? 22.889 4.948 -51.731 1.00 83.88 212 LYS A CA 1
ATOM 1670 C C . LYS A 1 212 ? 24.103 5.800 -52.149 1.00 83.88 212 LYS A C 1
ATOM 1672 O O . LYS A 1 212 ? 25.237 5.346 -51.986 1.00 83.88 212 LYS A O 1
ATOM 1677 N N . PRO A 1 213 ? 23.927 7.017 -52.693 1.00 87.38 213 PRO A N 1
ATOM 1678 C CA . PRO A 1 213 ? 25.058 7.909 -52.958 1.00 87.38 213 PRO A CA 1
ATOM 1679 C C . PRO A 1 213 ? 25.907 8.114 -51.690 1.00 87.38 213 PRO A C 1
ATOM 1681 O O . PRO A 1 213 ? 25.370 8.470 -50.645 1.00 87.38 213 PRO A O 1
ATOM 1684 N N . GLY A 1 214 ? 27.210 7.819 -51.762 1.00 85.12 214 GLY A N 1
ATOM 1685 C CA . GLY A 1 214 ? 28.140 7.912 -50.624 1.00 85.12 214 GLY A CA 1
ATOM 1686 C C . GLY A 1 214 ? 28.028 6.803 -49.565 1.00 85.12 214 GLY A C 1
ATOM 1687 O O . GLY A 1 214 ? 28.704 6.883 -48.543 1.00 85.12 214 GLY A O 1
ATOM 1688 N N . PHE A 1 215 ? 27.200 5.772 -49.775 1.00 82.94 215 PHE A N 1
ATOM 1689 C CA . PHE A 1 215 ? 26.991 4.702 -48.797 1.00 82.94 215 PHE A CA 1
ATOM 1690 C C . PHE A 1 215 ? 26.735 3.342 -49.466 1.00 82.94 215 PHE A C 1
ATOM 1692 O O . PHE A 1 215 ? 25.819 3.189 -50.275 1.00 82.94 215 PHE A O 1
ATOM 1699 N N . SER A 1 216 ? 27.496 2.320 -49.081 1.00 85.44 216 SER A N 1
ATOM 1700 C CA . SER A 1 216 ? 27.245 0.928 -49.469 1.00 85.44 216 SER A CA 1
ATOM 1701 C C . SER A 1 216 ? 27.399 0.003 -48.273 1.00 85.44 216 SER A C 1
ATOM 1703 O O . SER A 1 216 ? 28.348 0.146 -47.504 1.00 85.44 216 SER A O 1
ATOM 1705 N N . LEU A 1 217 ? 26.500 -0.968 -48.150 1.00 82.44 217 LEU A N 1
ATOM 1706 C CA . LEU A 1 217 ? 26.510 -1.976 -47.102 1.00 82.44 217 LEU A CA 1
ATOM 1707 C C . LEU A 1 217 ? 26.267 -3.357 -47.707 1.00 82.44 217 LEU A C 1
ATOM 1709 O O . LEU A 1 217 ? 25.282 -3.554 -48.416 1.00 82.44 217 LEU A O 1
ATOM 1713 N N . THR A 1 218 ? 27.132 -4.308 -47.363 1.00 84.62 218 THR A N 1
ATOM 1714 C CA . THR A 1 218 ? 26.990 -5.722 -47.720 1.00 84.62 218 THR A CA 1
ATOM 1715 C C . THR A 1 218 ? 26.976 -6.543 -46.439 1.00 84.62 218 THR A C 1
ATOM 1717 O O . THR A 1 218 ? 27.900 -6.442 -45.634 1.00 84.62 218 THR A O 1
ATOM 1720 N N . LEU A 1 219 ? 25.936 -7.350 -46.247 1.00 81.19 219 LEU A N 1
ATOM 1721 C CA . LEU A 1 219 ? 25.846 -8.339 -45.178 1.00 81.19 219 LEU A CA 1
ATOM 1722 C C . LEU A 1 219 ? 25.842 -9.726 -45.820 1.00 81.19 219 LEU A C 1
ATOM 1724 O O . LEU A 1 219 ? 25.013 -9.992 -46.685 1.00 81.19 219 LEU A O 1
ATOM 1728 N N . GLU A 1 220 ? 26.752 -10.600 -45.409 1.00 82.88 220 GLU A N 1
ATOM 1729 C CA . GLU A 1 220 ? 26.865 -11.964 -45.928 1.00 82.88 220 GLU A CA 1
ATOM 1730 C C . GLU A 1 220 ? 26.859 -12.951 -44.764 1.00 82.88 220 GLU A C 1
ATOM 1732 O O . GLU A 1 220 ? 27.574 -12.779 -43.772 1.00 82.88 220 GLU A O 1
ATOM 1737 N N . LYS A 1 221 ? 26.027 -13.983 -44.873 1.00 75.12 221 LYS A N 1
ATOM 1738 C CA . LYS A 1 221 ? 25.913 -15.028 -43.867 1.00 75.12 221 LYS A CA 1
ATOM 1739 C C . LYS A 1 221 ? 26.888 -16.146 -44.220 1.00 75.12 221 LYS A C 1
ATOM 1741 O O . LYS A 1 221 ? 26.628 -16.946 -45.112 1.00 75.12 221 LYS A O 1
ATOM 1746 N N . ARG A 1 222 ? 28.023 -16.194 -43.523 1.00 70.25 222 ARG A N 1
ATOM 1747 C CA . ARG A 1 222 ? 28.983 -17.296 -43.655 1.00 70.25 222 ARG A CA 1
ATOM 1748 C C . ARG A 1 222 ? 28.471 -18.492 -42.859 1.00 70.25 222 ARG A C 1
ATOM 1750 O O . ARG A 1 222 ? 28.442 -18.440 -41.632 1.00 70.25 222 ARG A O 1
ATOM 1757 N N . ASN A 1 223 ? 28.036 -19.541 -43.551 1.00 58.72 223 ASN A N 1
ATOM 1758 C CA . ASN A 1 223 ? 27.780 -20.830 -42.912 1.00 58.72 223 ASN A CA 1
ATOM 1759 C C . ASN A 1 223 ? 29.130 -21.385 -42.435 1.00 58.72 223 ASN A C 1
ATOM 1761 O O . ASN A 1 223 ? 30.032 -21.569 -43.250 1.00 58.72 223 ASN A O 1
ATOM 1765 N N . SER A 1 224 ? 29.269 -21.562 -41.119 1.00 50.47 224 SER A N 1
ATOM 1766 C CA . SER A 1 224 ? 30.326 -22.376 -40.501 1.00 50.47 224 SER A CA 1
ATOM 1767 C C . SER A 1 224 ? 29.751 -23.753 -40.227 1.00 50.47 224 SER A C 1
ATOM 1769 O O . SER A 1 224 ? 28.581 -23.779 -39.777 1.00 50.47 224 SER A O 1
#

Secondary structure (DSSP, 8-state):
-HHHHHHHHHHHHTTPPPP-PPPP-TTHHHH---HHHHHHHHHHHHHTT-GGGHHHHHHHHHHHHHHTT---SSTTHHHHHHHHHHHHHHHTSTTSS--HHHHHHHTTTT-HHHHHSS-HHHHHHHHTSHHHHHHHH-------HHHHHHHH--TT--HHHHHHHHHH-HHHHHHHHHH-SPPP---TTSHHHHHHHHHHH-TT-SEEEEEETTEEEEEE----